Protein 2ZFN (pdb70)

Nearest PDB structures (foldseek):
  2rim-assembly1_A  TM=9.970E-01  e=1.863E-75  Saccharomyces cerevisiae
  3cz7-assembly1_A  TM=9.671E-01  e=3.094E-73  Saccharomyces cerevisiae
  3q33-assembly1_A  TM=9.597E-01  e=4.937E-69  Saccharomyces cerevisiae
  3qm0-assembly1_A  TM=9.583E-01  e=8.896E-65  Saccharomyces cerevisiae
  6o22-assembly1_C  TM=9.321E-01  e=6.434E-61  Saccharomyces cerevisiae S288C

Radius of gyration: 21.71 Å; Cα contacts (8 Å, |Δi|>4): 739; chains: 1; bounding box: 66×51×67 Å

Organism: Saccharomyces cerevisiae (strain ATCC 204508 / S288c) (NCBI:txid559292)

InterPro domains:
  IPR013178 Histone acetyltransferase Rtt109/CBP [PF08214] (3-411)
  IPR013178 Histone acetyltransferase Rtt109/CBP [SM01250] (3-343)
  IPR016849 Histone acetyltransferase Rtt109 [PIRSF027124] (1-430)
  IPR016849 Histone acetyltransferase Rtt109 [PS51728] (2-404)
  IPR051236 Histone acetyltransferase RTT109-like [PTHR31571] (2-430)

B-factor: mean 31.36, std 10.66, range [8.78, 83.48]

Secondary structure (DSSP, 8-state):
----HHHHHHHHSBTT-EEEEEEEEPPPEEE--SBPPPTT-S---SEEEEEEEEEEEEETTEEEEEEEEEEEEEESSSS-EEEEEEEEEEEE-S---S---HHHHHHHHHHHHHTB-THHHHSSBB-SS----PPPGGG--TT---B-----SS-EEEEEE-B---S-SSSTTGGGSTT-----TTT--HHHHHHHHHHHHHB-TT-EEEE--TTS-HHHHHHHHT---TTEEES-SS-S-S-SBGGGT-B--TT---HHHHHHHHTT-TTT-BHHHHHHHIIIIIGGGG-S--B--EEE-BSS---B---TTT-B--SSHHHHHHHHHHHHTS--SSHHHHHHHHHHHHHHHHH---PPEEEE--B--

Structure (mmCIF, N/CA/C/O backbone):
data_2ZFN
#
_entry.id   2ZFN
#
_cell.length_a   146.589
_cell.length_b   68.612
_cell.length_c   55.472
_cell.angle_alpha   90.00
_cell.angle_beta   95.02
_cell.angle_gamma   90.00
#
_symmetry.space_group_name_H-M   'C 1 2 1'
#
loop_
_entity.id
_entity.type
_entity.pdbx_description
1 polymer 'Regulator of Ty1 transposition protein 109'
2 non-polymer 'ACETYL COENZYME *A'
3 non-polymer GLYCEROL
4 water water
#
loop_
_atom_site.group_PDB
_atom_site.id
_atom_site.type_symbol
_atom_site.label_atom_id
_atom_site.label_alt_id
_atom_site.label_comp_id
_atom_site.label_asym_id
_atom_site.label_entity_id
_atom_site.label_seq_id
_atom_site.pdbx_PDB_ins_code
_atom_site.Cartn_x
_atom_site.Cartn_y
_atom_site.Cartn_z
_atom_site.occupancy
_atom_site.B_iso_or_equiv
_atom_site.auth_seq_id
_atom_site.auth_comp_id
_atom_site.auth_asym_id
_atom_site.auth_atom_id
_atom_site.pdbx_PDB_model_num
ATOM 1 N N . MET A 1 21 D 42.633 43.714 7.947 1.00 58.69 1 MET A N 1
ATOM 2 C CA . MET A 1 21 D 42.727 42.790 6.782 1.00 58.21 1 MET A CA 1
ATOM 3 C C . MET A 1 21 D 44.037 43.034 5.998 1.00 58.41 1 MET A C 1
ATOM 4 O O . MET A 1 21 D 44.009 43.479 4.842 1.00 58.90 1 MET A O 1
ATOM 6 N N . ALA A 1 22 C 45.186 42.750 6.632 1.00 57.89 1 ALA A N 1
ATOM 7 C CA . ALA A 1 22 C 46.502 43.116 6.063 1.00 57.48 1 ALA A CA 1
ATOM 8 C C . ALA A 1 22 C 47.324 41.941 5.531 1.00 56.54 1 ALA A C 1
ATOM 9 O O . ALA A 1 22 C 47.819 41.996 4.391 1.00 56.91 1 ALA A O 1
ATOM 11 N N . ALA A 1 23 B 47.515 40.916 6.363 1.00 54.60 1 ALA A N 1
ATOM 12 C CA . ALA A 1 23 B 48.168 39.696 5.907 1.00 52.36 1 ALA A CA 1
ATOM 13 C C . ALA A 1 23 B 47.067 38.784 5.380 1.00 50.63 1 ALA A C 1
ATOM 14 O O . ALA A 1 23 B 47.097 38.365 4.221 1.00 49.91 1 ALA A O 1
ATOM 32 N N . SER A 1 26 ? 41.265 36.703 2.824 1.00 31.31 2 SER A N 1
ATOM 33 C CA . SER A 1 26 ? 40.246 35.771 2.419 1.00 27.22 2 SER A CA 1
ATOM 34 C C . SER A 1 26 ? 40.032 34.668 3.457 1.00 26.06 2 SER A C 1
ATOM 35 O O . SER A 1 26 ? 40.957 34.312 4.188 1.00 26.00 2 SER A O 1
ATOM 38 N N . LEU A 1 27 ? 38.831 34.102 3.461 1.00 23.52 3 LEU A N 1
ATOM 39 C CA . LEU A 1 27 ? 38.609 32.821 4.117 1.00 23.41 3 LEU A CA 1
ATOM 40 C C . LEU A 1 27 ? 39.616 31.777 3.700 1.00 22.93 3 LEU A C 1
ATOM 41 O O . LEU A 1 27 ? 40.072 31.046 4.539 1.00 22.74 3 LEU A O 1
ATOM 46 N N . ASN A 1 28 ? 40.021 31.740 2.422 1.00 23.13 4 ASN A N 1
ATOM 47 C CA . ASN A 1 28 ? 41.181 30.928 2.014 1.00 22.81 4 ASN A CA 1
ATOM 48 C C . ASN A 1 28 ? 42.471 31.221 2.816 1.00 23.80 4 ASN A C 1
ATOM 49 O O . ASN A 1 28 ? 43.161 30.292 3.305 1.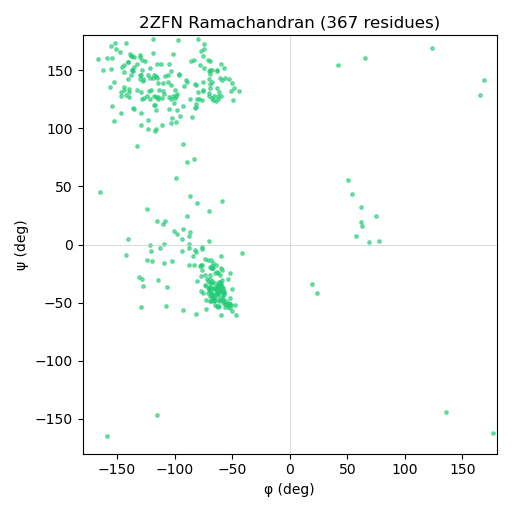00 23.38 4 ASN A O 1
ATOM 54 N N . ASP A 1 29 ? 42.857 32.500 2.893 1.00 23.25 5 ASP A N 1
ATOM 55 C CA . ASP A 1 29 ? 43.988 32.927 3.715 1.00 22.09 5 ASP A CA 1
ATOM 56 C C . ASP A 1 29 ? 43.891 32.413 5.155 1.00 21.31 5 ASP A C 1
ATOM 57 O O . ASP A 1 29 ? 44.842 31.835 5.661 1.00 23.19 5 ASP A O 1
ATOM 62 N N . PHE A 1 30 ? 42.762 32.646 5.799 1.00 21.22 6 PHE A N 1
ATOM 63 C CA . PHE A 1 30 ? 42.531 32.233 7.187 1.00 20.54 6 PHE A CA 1
ATOM 64 C C . PHE A 1 30 ? 42.645 30.702 7.365 1.00 20.64 6 PHE A C 1
ATOM 65 O O . PHE A 1 30 ? 43.459 30.270 8.163 1.00 22.12 6 PHE A O 1
ATOM 73 N N . LEU A 1 31 ? 41.804 29.896 6.672 1.00 21.23 7 LEU A N 1
ATOM 74 C CA . LEU A 1 31 ? 41.907 28.407 6.752 1.00 18.10 7 LEU A CA 1
ATOM 75 C C . LEU A 1 31 ? 43.345 27.950 6.463 1.00 17.45 7 LEU A C 1
ATOM 76 O O . LEU A 1 31 ? 43.872 27.081 7.134 1.00 17.30 7 LEU A O 1
ATOM 81 N N . SER A 1 32 ? 43.887 28.409 5.375 1.00 16.80 8 SER A N 1
ATOM 82 C CA . SER A 1 32 ? 45.246 27.909 4.999 1.00 17.32 8 SER A CA 1
ATOM 83 C C . SER A 1 32 ? 46.274 28.064 6.101 1.00 18.11 8 SER A C 1
ATOM 84 O O . SER A 1 32 ? 47.381 27.365 6.108 1.00 19.70 8 SER A O 1
ATOM 87 N N . SER A 1 33 ? 46.085 29.089 6.939 1.00 18.95 9 SER A N 1
ATOM 88 C CA . SER A 1 33 ? 47.205 29.454 7.894 1.00 18.67 9 SER A CA 1
ATOM 89 C C . SER A 1 33 ? 47.253 28.454 9.041 1.00 18.92 9 SER A C 1
ATOM 90 O O . SER A 1 33 ? 48.229 28.369 9.759 1.00 19.49 9 SER A O 1
ATOM 93 N N . VAL A 1 34 ? 46.177 27.709 9.238 1.00 18.77 10 VAL A N 1
ATOM 94 C CA . VAL A 1 34 ? 46.119 26.775 10.340 1.00 18.76 10 VAL A CA 1
ATOM 95 C C . VAL A 1 34 ? 46.093 25.308 9.864 1.00 19.62 10 VAL A C 1
ATOM 96 O O . VAL A 1 34 ? 46.064 24.377 10.712 1.00 21.87 10 VAL A O 1
ATOM 100 N N . LEU A 1 35 ? 46.063 25.085 8.543 1.00 18.77 11 LEU A N 1
ATOM 101 C CA . LEU A 1 35 ? 45.892 23.728 8.001 1.00 18.66 11 LEU A CA 1
ATOM 102 C C . LEU A 1 35 ? 47.305 23.247 7.705 1.00 19.88 11 LEU A C 1
ATOM 103 O O . LEU A 1 35 ? 48.175 24.072 7.489 1.00 20.40 11 LEU A O 1
ATOM 108 N N . PRO A 1 36 ? 47.572 21.928 7.851 1.00 20.94 12 PRO A N 1
ATOM 109 C CA . PRO A 1 36 ? 48.935 21.434 7.807 1.00 21.52 12 PRO A CA 1
ATOM 110 C C . PRO A 1 36 ? 49.639 21.728 6.474 1.00 23.65 12 PRO A C 1
ATOM 111 O O . PRO A 1 36 ? 48.989 21.646 5.447 1.00 24.46 12 PRO A O 1
ATOM 115 N N . VAL A 1 37 ? 50.943 22.029 6.516 1.00 24.08 13 VAL A N 1
ATOM 116 C CA . VAL A 1 37 ? 51.792 22.389 5.347 1.00 25.81 13 VAL A CA 1
ATOM 117 C C . VAL A 1 37 ? 51.639 21.414 4.174 1.00 25.59 13 VAL A C 1
ATOM 118 O O . VAL A 1 37 ? 51.699 20.185 4.377 1.00 24.81 13 VAL A O 1
ATOM 122 N N . SER A 1 38 ? 51.510 21.969 2.963 1.00 24.75 14 SER A N 1
ATOM 123 C CA . SER A 1 38 ? 51.375 21.200 1.715 1.00 25.39 14 SER A CA 1
ATOM 124 C C . SER A 1 38 ? 50.210 20.211 1.599 1.00 25.73 14 SER A C 1
ATOM 125 O O . SER A 1 38 ? 50.188 19.414 0.654 1.00 28.00 14 SER A O 1
ATOM 128 N N . GLU A 1 39 ? 49.288 20.193 2.551 1.00 24.16 15 GLU A N 1
ATOM 129 C CA . GLU A 1 39 ? 48.165 19.281 2.446 1.00 24.49 15 GLU A CA 1
ATOM 130 C C . GLU A 1 39 ? 46.989 20.021 1.843 1.00 24.12 15 GLU A C 1
ATOM 131 O O . GLU A 1 39 ? 46.835 21.211 2.076 1.00 24.60 15 GLU A O 1
ATOM 137 N N . GLN A 1 40 ? 46.183 19.306 1.054 1.00 23.08 16 GLN A N 1
ATOM 138 C CA . GLN A 1 40 ? 45.129 19.904 0.274 1.00 23.64 16 GLN A CA 1
ATOM 139 C C . GLN A 1 40 ? 43.770 19.661 0.944 1.00 22.29 16 GLN A C 1
ATOM 140 O O . GLN A 1 40 ? 43.508 18.555 1.452 1.00 21.67 16 GLN A O 1
ATOM 146 N N . PHE A 1 41 ? 42.939 20.697 0.963 1.00 21.53 17 PHE A N 1
ATOM 147 C CA . PHE A 1 41 ? 41.595 20.644 1.529 1.00 21.06 17 PHE A CA 1
ATOM 148 C C . PHE A 1 41 ? 40.637 21.392 0.635 1.00 21.75 17 PHE A C 1
ATOM 149 O O . PHE A 1 41 ? 41.044 22.166 -0.237 1.00 21.59 17 PHE A O 1
ATOM 157 N N . GLU A 1 42 ? 39.350 21.163 0.829 1.00 21.82 18 GLU A N 1
ATOM 158 C CA . GLU A 1 42 ? 38.367 22.001 0.155 1.00 22.88 18 GLU A CA 1
ATOM 159 C C . GLU A 1 42 ? 37.403 22.499 1.206 1.00 23.58 18 GLU A C 1
ATOM 160 O O . GLU A 1 42 ? 37.284 21.876 2.263 1.00 24.25 18 GLU A O 1
ATOM 166 N N . TYR A 1 43 ? 36.702 23.598 0.926 1.00 23.31 19 TYR A N 1
ATOM 167 C CA . TYR A 1 43 ? 35.652 24.069 1.852 1.00 23.65 19 TYR A CA 1
ATOM 168 C C . TYR A 1 43 ? 34.357 24.523 1.205 1.00 22.78 19 TYR A C 1
ATOM 169 O O . TYR A 1 43 ? 34.344 25.026 0.064 1.00 23.15 19 TYR A O 1
ATOM 178 N N . LEU A 1 44 ? 33.267 24.350 1.936 1.00 23.72 20 LEU A N 1
ATOM 179 C CA . LEU A 1 44 ? 32.018 24.983 1.629 1.00 24.34 20 LEU A CA 1
ATOM 180 C C . LEU A 1 44 ? 31.815 26.133 2.646 1.00 24.25 20 LEU A C 1
ATOM 181 O O . LEU A 1 44 ? 31.921 25.930 3.856 1.00 23.24 20 LEU A O 1
ATOM 186 N N . SER A 1 45 ? 31.560 27.339 2.131 1.00 23.94 21 SER A N 1
ATOM 187 C CA . SER A 1 45 ? 31.156 28.471 2.964 1.00 23.27 21 SER A CA 1
ATOM 188 C C . SER A 1 45 ? 29.846 28.944 2.404 1.00 22.82 21 SER A C 1
ATOM 189 O O . SER A 1 45 ? 29.777 29.590 1.357 1.00 23.59 21 SER A O 1
ATOM 192 N N . LEU A 1 46 ? 28.790 28.661 3.143 1.00 22.54 22 LEU A N 1
ATOM 193 C CA . LEU A 1 46 ? 27.448 28.887 2.668 1.00 23.05 22 LEU A CA 1
ATOM 194 C C . LEU A 1 46 ? 26.762 29.948 3.553 1.00 23.18 22 LEU A C 1
ATOM 195 O O . LEU A 1 46 ? 27.059 30.041 4.759 1.00 25.25 22 LEU A O 1
ATOM 200 N N . GLN A 1 47 ? 25.910 30.776 2.950 1.00 22.82 23 GLN A N 1
ATOM 201 C CA . GLN A 1 47 ? 25.343 31.906 3.687 1.00 23.94 23 GLN A CA 1
ATOM 202 C C . GLN A 1 47 ? 23.898 32.158 3.266 1.00 24.51 23 GLN A C 1
ATOM 203 O O . GLN A 1 47 ? 23.567 32.137 2.083 1.00 24.68 23 GLN A O 1
ATOM 209 N N . SER A 1 48 ? 23.038 32.382 4.239 1.00 24.83 24 SER A N 1
ATOM 210 C CA . SER A 1 48 ? 21.689 32.765 3.930 1.00 25.69 24 SER A CA 1
ATOM 211 C C . SER A 1 48 ? 21.645 34.251 3.522 1.00 26.26 24 SER A C 1
ATOM 212 O O . SER A 1 48 ? 22.618 35.042 3.711 1.00 24.71 24 SER A O 1
ATOM 215 N N . ILE A 1 49 ? 20.503 34.626 2.946 1.00 26.52 25 ILE A N 1
ATOM 216 C CA . ILE A 1 49 ? 20.252 36.015 2.621 1.00 25.91 25 ILE A CA 1
ATOM 217 C C . ILE A 1 49 ? 19.807 36.655 3.930 1.00 24.93 25 ILE A C 1
ATOM 218 O O . ILE A 1 49 ? 18.900 36.125 4.584 1.00 25.19 25 ILE A O 1
ATOM 223 N N . PRO A 1 50 ? 20.480 37.745 4.357 1.00 25.34 26 PRO A N 1
ATOM 224 C CA . PRO A 1 50 ? 20.136 38.441 5.605 1.00 24.69 26 PRO A CA 1
ATOM 225 C C . PRO A 1 50 ? 18.636 38.755 5.686 1.00 25.15 26 PRO A C 1
ATOM 226 O O . PRO A 1 50 ? 18.041 39.173 4.685 1.00 24.92 26 PRO A O 1
ATOM 230 N N . LEU A 1 51 ? 18.033 38.584 6.847 1.00 25.70 27 LEU A N 1
ATOM 231 C CA . LEU A 1 51 ? 16.618 38.922 6.955 1.00 27.90 27 LEU A CA 1
ATOM 232 C C . LEU A 1 51 ? 16.345 39.581 8.267 1.00 27.75 27 LEU A C 1
ATOM 233 O O . LEU A 1 51 ? 17.098 39.391 9.239 1.00 28.00 27 LEU A O 1
ATOM 238 N N . GLU A 1 52 ? 15.258 40.329 8.291 1.00 27.56 28 GLU A N 1
ATOM 239 C CA . GLU A 1 52 ? 14.785 40.977 9.497 1.00 27.78 28 GLU A CA 1
ATOM 240 C C . GLU A 1 52 ? 14.142 39.930 10.384 1.00 27.91 28 GLU A C 1
ATOM 241 O O . GLU A 1 52 ? 13.462 39.025 9.890 1.00 26.08 28 GLU A O 1
ATOM 247 N N . THR A 1 53 ? 14.393 40.050 11.690 1.00 27.79 29 THR A N 1
ATOM 248 C CA . THR A 1 53 ? 14.031 39.033 12.671 1.00 27.57 29 THR A CA 1
ATOM 249 C C . THR A 1 53 ? 13.571 39.717 13.955 1.00 27.05 29 THR A C 1
ATOM 250 O O . THR A 1 53 ? 13.617 40.947 14.054 1.00 27.06 29 THR A O 1
ATOM 254 N N . HIS A 1 54 ? 13.079 38.935 14.920 1.00 27.92 30 HIS A N 1
ATOM 255 C CA . HIS A 1 54 ? 12.614 39.496 16.199 1.00 26.39 30 HIS A CA 1
ATOM 256 C C . HIS A 1 54 ? 13.865 39.995 16.920 1.00 26.81 30 HIS A C 1
ATOM 257 O O . HIS A 1 54 ? 14.958 39.551 16.606 1.00 24.58 30 HIS A O 1
ATOM 264 N N . ALA A 1 55 ? 13.738 40.924 17.856 1.00 25.54 31 ALA A N 1
ATOM 265 C CA . ALA A 1 55 ? 14.922 41.338 18.613 1.00 24.78 31 ALA A CA 1
ATOM 266 C C . ALA A 1 55 ? 15.602 40.114 19.304 1.00 24.57 31 ALA A C 1
ATOM 267 O O . ALA A 1 55 ? 14.904 39.200 19.733 1.00 24.49 31 ALA A O 1
ATOM 269 N N . VAL A 1 56 ? 16.949 40.075 19.378 1.00 23.37 32 VAL A N 1
ATOM 270 C CA . VAL A 1 56 ? 17.650 39.009 20.105 1.00 24.97 32 VAL A CA 1
ATOM 271 C C . VAL A 1 56 ? 17.146 38.818 21.548 1.00 26.09 32 VAL A C 1
ATOM 272 O O . VAL A 1 56 ? 16.858 37.690 21.981 1.00 27.11 32 VAL A O 1
ATOM 276 N N . VAL A 1 57 ? 16.988 39.927 22.267 1.00 25.67 33 VAL A N 1
ATOM 277 C CA . VAL A 1 57 ? 16.482 39.895 23.626 1.00 25.60 33 VAL A CA 1
ATOM 278 C C . VAL A 1 57 ? 15.082 40.503 23.581 1.00 26.77 33 VAL A C 1
ATOM 279 O O . VAL A 1 57 ? 14.858 41.549 22.968 1.00 26.78 33 VAL A O 1
ATOM 283 N N . THR A 1 58 ? 14.132 39.837 24.197 1.00 28.33 34 THR A N 1
ATOM 284 C CA . THR A 1 58 ? 12.787 40.417 24.299 1.00 30.17 34 THR A CA 1
ATOM 285 C C . THR A 1 58 ? 12.801 41.870 24.813 1.00 32.15 34 THR A C 1
ATOM 286 O O . THR A 1 58 ? 13.341 42.146 25.887 1.00 31.52 34 THR A O 1
ATOM 290 N N . PRO A 1 59 ? 12.206 42.816 24.049 1.00 34.95 35 PRO A N 1
ATOM 291 C CA . PRO A 1 59 ? 12.051 44.170 24.588 1.00 36.98 35 PRO A CA 1
ATOM 292 C C . PRO A 1 59 ? 11.038 44.295 25.726 1.00 39.69 35 PRO A C 1
ATOM 293 O O . PRO A 1 59 ? 9.990 43.649 25.705 1.00 39.87 35 PRO A O 1
ATOM 297 N N . ASN A 1 60 ? 11.366 45.137 26.699 1.00 43.26 36 ASN A N 1
ATOM 298 C CA . ASN A 1 60 ? 10.426 45.571 27.736 1.00 47.24 36 ASN A CA 1
ATOM 299 C C . ASN A 1 60 ? 9.709 46.826 27.284 1.00 49.38 36 ASN A C 1
ATOM 300 O O . ASN A 1 60 ? 10.322 47.706 26.657 1.00 49.45 36 ASN A O 1
ATOM 305 N N . LYS A 1 61 ? 8.418 46.897 27.611 1.00 52.27 37 LYS A N 1
ATOM 306 C CA . LYS A 1 61 ? 7.585 48.072 27.339 1.00 55.18 37 LYS A CA 1
ATOM 307 C C . LYS A 1 61 ? 8.156 49.342 27.987 1.00 56.66 37 LYS A C 1
ATOM 308 O O . LYS A 1 61 ? 8.153 50.413 27.377 1.00 56.92 37 LYS A O 1
ATOM 314 N N . ASP A 1 62 ? 8.649 49.210 29.220 1.00 58.76 38 ASP A N 1
ATOM 315 C CA . ASP A 1 62 ? 9.165 50.344 30.000 1.00 60.56 38 ASP A CA 1
ATOM 316 C C . ASP A 1 62 ? 10.648 50.636 29.718 1.00 61.61 38 ASP A C 1
ATOM 317 O O . ASP A 1 62 ? 11.430 50.909 30.634 1.00 62.06 38 ASP A O 1
ATOM 322 N N . ASP A 1 63 ? 11.023 50.573 28.444 1.00 62.71 39 ASP A N 1
ATOM 323 C CA . ASP A 1 63 ? 12.394 50.840 28.025 1.00 63.85 39 ASP A CA 1
ATOM 324 C C . ASP A 1 63 ? 12.393 51.958 26.989 1.00 63.99 39 ASP A C 1
ATOM 325 O O . ASP A 1 63 ? 11.467 52.064 26.176 1.00 64.26 39 ASP A O 1
ATOM 330 N N . LYS A 1 64 ? 13.437 52.781 27.018 1.00 63.95 40 LYS A N 1
ATOM 331 C CA . LYS A 1 64 ? 13.462 54.008 26.224 1.00 63.89 40 LYS A CA 1
ATOM 332 C C . LYS A 1 64 ? 14.006 53.802 24.801 1.00 63.03 40 LYS A C 1
ATOM 333 O O . LYS A 1 64 ? 13.783 54.641 23.915 1.00 63.27 40 LYS A O 1
ATOM 339 N N . ARG A 1 65 ? 14.707 52.690 24.585 1.00 61.66 41 ARG A N 1
ATOM 340 C CA . ARG A 1 65 ? 15.164 52.328 23.241 1.00 60.23 41 ARG A CA 1
ATOM 341 C C . ARG A 1 65 ? 14.941 50.849 22.915 1.00 58.12 41 ARG A C 1
ATOM 342 O O . ARG A 1 65 ? 15.483 49.964 23.573 1.00 58.17 41 ARG A O 1
ATOM 350 N N . VAL A 1 66 ? 14.093 50.624 21.910 1.00 55.48 42 VAL A N 1
ATOM 351 C CA . VAL A 1 66 ? 13.832 49.325 21.295 1.00 52.19 42 VAL A CA 1
ATOM 352 C C . VAL A 1 66 ? 14.541 49.348 19.923 1.00 49.58 42 VAL A C 1
ATOM 353 O O . VAL A 1 66 ? 14.620 50.417 19.294 1.00 48.71 42 VAL A O 1
ATOM 357 N N . PRO A 1 67 ? 15.070 48.183 19.455 1.00 46.92 43 PRO A N 1
ATOM 358 C CA . PRO A 1 67 ? 15.790 48.172 18.174 1.00 44.45 43 PRO A CA 1
ATOM 359 C C . PRO A 1 67 ? 14.932 48.640 17.014 1.00 42.52 43 PRO A C 1
ATOM 360 O O . PRO A 1 67 ? 13.737 48.332 16.943 1.00 41.87 43 PRO A O 1
ATOM 364 N N . LYS A 1 68 ? 15.550 49.391 16.117 1.00 39.75 44 LYS A N 1
ATOM 365 C CA . LYS A 1 68 ? 14.922 49.774 14.881 1.00 37.43 44 LYS A CA 1
ATOM 366 C C . LYS A 1 68 ? 14.705 48.512 14.049 1.00 35.88 44 LYS A C 1
ATOM 367 O O . LYS A 1 68 ? 13.637 48.310 13.452 1.00 35.37 44 LYS A O 1
ATOM 373 N N . SER A 1 69 ? 15.731 47.667 14.019 1.00 33.34 45 SER A N 1
ATOM 374 C CA . SER A 1 69 ? 15.721 46.455 13.230 1.00 31.18 45 SER A CA 1
ATOM 375 C C . SER A 1 69 ? 16.801 45.509 13.734 1.00 29.23 45 SER A C 1
ATOM 376 O O . SER A 1 69 ? 17.868 45.941 14.225 1.00 27.66 45 SER A O 1
ATOM 379 N N . THR A 1 70 ? 16.521 44.213 13.575 1.00 26.69 46 THR A N 1
ATOM 380 C CA . THR A 1 70 ? 17.506 43.181 13.831 1.00 25.68 46 THR A CA 1
ATOM 381 C C . THR A 1 70 ? 17.651 42.335 12.579 1.00 24.60 46 THR A C 1
ATOM 382 O O . THR A 1 70 ? 16.666 41.845 12.068 1.00 24.36 46 THR A O 1
ATOM 386 N N . ILE A 1 71 ? 18.889 42.162 12.110 1.00 23.52 47 ILE A N 1
ATOM 387 C CA . ILE A 1 71 ? 19.166 41.491 10.870 1.00 24.10 47 ILE A CA 1
ATOM 388 C C . ILE A 1 71 ? 19.926 40.212 11.199 1.00 24.25 47 ILE A C 1
ATOM 389 O O . ILE A 1 71 ? 20.926 40.277 11.872 1.00 24.90 47 ILE A O 1
ATOM 394 N N . LYS A 1 72 ? 19.441 39.059 10.740 1.00 23.86 48 LYS A N 1
ATOM 395 C CA . LYS A 1 72 ? 20.040 37.754 11.100 1.00 24.53 48 LYS A CA 1
ATOM 396 C C . LYS A 1 72 ? 20.491 37.059 9.841 1.00 25.07 48 LYS A C 1
ATOM 397 O O . LYS A 1 72 ? 19.749 37.046 8.865 1.00 24.39 48 LYS A O 1
ATOM 403 N N . THR A 1 73 ? 21.717 36.542 9.870 1.00 24.43 49 THR A N 1
ATOM 404 C CA . THR A 1 73 ? 22.368 35.843 8.764 1.00 25.13 49 THR A CA 1
ATOM 405 C C . THR A 1 73 ? 22.997 34.539 9.288 1.00 25.54 49 THR A C 1
ATOM 406 O O . THR A 1 73 ? 23.665 34.532 10.342 1.00 25.04 49 THR A O 1
ATOM 410 N N . GLN A 1 74 ? 22.770 33.445 8.572 1.00 24.83 50 GLN A N 1
ATOM 411 C CA . GLN A 1 74 ? 23.446 32.181 8.921 1.00 25.02 50 GLN A CA 1
ATOM 412 C C . GLN A 1 74 ? 24.672 31.941 8.029 1.00 24.67 50 GLN A C 1
ATOM 413 O O . GLN A 1 74 ? 24.571 32.090 6.808 1.00 25.32 50 GLN A O 1
ATOM 419 N N . HIS A 1 75 ? 25.843 31.678 8.614 1.00 23.53 51 HIS A N 1
ATOM 420 C CA . HIS A 1 75 ? 26.990 31.157 7.917 1.00 21.87 51 HIS A CA 1
ATOM 421 C C . HIS A 1 75 ? 27.101 29.662 8.262 1.00 21.73 51 HIS A C 1
ATOM 422 O O . HIS A 1 75 ? 27.145 29.302 9.430 1.00 23.63 51 HIS A O 1
ATOM 429 N N . PHE A 1 76 ? 27.146 28.803 7.257 1.00 21.87 52 PHE A N 1
ATOM 430 C CA . PHE A 1 76 ? 27.321 27.370 7.479 1.00 22.98 52 PHE A CA 1
ATOM 431 C C . PHE A 1 76 ? 28.570 26.972 6.725 1.00 23.19 52 PHE A C 1
ATOM 432 O O . PHE A 1 76 ? 28.650 27.171 5.532 1.00 24.39 52 PHE A O 1
ATOM 440 N N . PHE A 1 77 ? 29.520 26.352 7.426 1.00 23.31 53 PHE A N 1
ATOM 441 C CA . PHE A 1 77 ? 30.808 25.955 6.854 1.00 22.41 53 PHE A CA 1
ATOM 442 C C . PHE A 1 77 ? 30.993 24.456 6.905 1.00 23.74 53 PHE A C 1
ATOM 443 O O . PHE A 1 77 ? 30.543 23.810 7.883 1.00 20.93 53 PHE A O 1
ATOM 451 N N . SER A 1 78 ? 31.668 23.881 5.883 1.00 22.11 54 SER A N 1
ATOM 452 C CA . SER A 1 78 ? 31.969 22.431 5.898 1.00 20.97 54 SER A CA 1
ATOM 453 C C . SER A 1 78 ? 33.392 22.294 5.367 1.00 21.08 54 SER A C 1
ATOM 454 O O . SER A 1 78 ? 33.718 22.947 4.395 1.00 22.23 54 SER A O 1
ATOM 457 N N . LEU A 1 79 ? 34.242 21.512 6.010 1.00 22.03 55 LEU A N 1
ATOM 458 C CA . LEU A 1 79 ? 35.605 21.281 5.466 1.00 22.38 55 LEU A CA 1
ATOM 459 C C . LEU A 1 79 ? 35.707 19.846 4.938 1.00 22.81 55 LEU A C 1
ATOM 460 O O . LEU A 1 79 ? 35.159 18.933 5.550 1.00 21.65 55 LEU A O 1
ATOM 465 N N . PHE A 1 80 ? 36.467 19.667 3.857 1.00 22.19 56 PHE A N 1
ATOM 466 C CA . PHE A 1 80 ? 36.597 18.386 3.172 1.00 21.17 56 PHE A CA 1
ATOM 467 C C . PHE A 1 80 ? 38.088 18.066 3.025 1.00 21.57 56 PHE A C 1
ATOM 468 O O . PHE A 1 80 ? 38.887 18.962 2.847 1.00 20.72 56 PHE A O 1
ATOM 476 N N . HIS A 1 81 ? 38.436 16.782 3.011 1.00 20.05 57 HIS A N 1
ATOM 477 C CA . HIS A 1 81 ? 39.788 16.332 2.718 1.00 20.08 57 HIS A CA 1
ATOM 478 C C . HIS A 1 81 ? 39.628 14.998 1.981 1.00 19.86 57 HIS A C 1
ATOM 479 O O . HIS A 1 81 ? 38.894 14.117 2.439 1.00 20.71 57 HIS A O 1
ATOM 486 N N . GLN A 1 82 ? 40.314 14.858 0.856 1.00 19.36 58 GLN A N 1
ATOM 487 C CA . GLN A 1 82 ? 40.309 13.629 0.074 1.00 18.94 58 GLN A CA 1
ATOM 488 C C . GLN A 1 82 ? 38.874 13.203 -0.277 1.00 19.53 58 GLN A C 1
ATOM 489 O O . GLN A 1 82 ? 38.520 12.050 -0.158 1.00 20.17 58 GLN A O 1
ATOM 495 N N . GLY A 1 83 ? 38.050 14.153 -0.678 1.00 19.12 59 GLY A N 1
ATOM 496 C CA . GLY A 1 83 ? 36.734 13.803 -1.208 1.00 20.53 59 GLY A CA 1
ATOM 497 C C . GLY A 1 83 ? 35.718 13.372 -0.179 1.00 20.24 59 GLY A C 1
ATOM 498 O O . GLY A 1 83 ? 34.752 12.677 -0.534 1.00 20.62 59 GLY A O 1
ATOM 499 N N . LYS A 1 84 ? 35.908 13.825 1.067 1.00 20.26 60 LYS A N 1
ATOM 500 C CA . LYS A 1 84 ? 35.070 13.489 2.220 1.00 20.89 60 LYS A CA 1
ATOM 501 C C . LYS A 1 84 ? 34.898 14.688 3.121 1.00 21.02 60 LYS A C 1
ATOM 502 O O . LYS A 1 84 ? 35.870 15.296 3.561 1.00 19.87 60 LYS A O 1
ATOM 508 N N . VAL A 1 85 ? 33.653 14.999 3.455 1.00 19.60 61 VAL A N 1
ATOM 509 C CA . VAL A 1 85 ? 33.448 15.989 4.499 1.00 21.07 61 VAL A CA 1
ATOM 510 C C . VAL A 1 85 ? 33.883 15.433 5.846 1.00 21.19 61 VAL A C 1
ATOM 511 O O . VAL A 1 85 ? 33.740 14.244 6.092 1.00 22.19 61 VAL A O 1
ATOM 515 N N . PHE A 1 86 ? 34.411 16.285 6.739 1.00 21.88 62 PHE A N 1
ATOM 516 C CA . PHE A 1 86 ? 34.825 15.810 8.064 1.00 21.63 62 PHE A CA 1
ATOM 517 C C . PHE A 1 86 ? 34.538 16.781 9.208 1.00 21.91 62 PHE A C 1
ATOM 518 O O . PHE A 1 86 ? 34.731 16.443 10.356 1.00 22.33 62 PHE A O 1
ATOM 526 N N . PHE A 1 87 ? 34.131 18.004 8.881 1.00 22.52 63 PHE A N 1
ATOM 527 C CA . PHE A 1 87 ? 33.926 19.050 9.873 1.00 23.14 63 PHE A CA 1
ATOM 528 C C . PHE A 1 87 ? 32.866 19.996 9.322 1.00 23.75 63 PHE A C 1
ATOM 529 O O . PHE A 1 87 ? 32.815 20.274 8.104 1.00 23.60 63 PHE A O 1
ATOM 537 N N . SER A 1 88 ? 31.980 20.448 10.202 1.00 22.47 64 SER A N 1
ATOM 538 C CA . SER A 1 88 ? 31.049 21.509 9.872 1.00 22.71 64 SER A CA 1
ATOM 539 C C . SER A 1 88 ? 30.796 22.438 11.065 1.00 22.33 64 SER A C 1
ATOM 540 O O . SER A 1 88 ? 30.918 22.007 12.210 1.00 20.83 64 SER A O 1
ATOM 543 N N . LEU A 1 89 ? 30.416 23.693 10.787 1.00 23.41 65 LEU A N 1
ATOM 544 C CA . LEU A 1 89 ? 30.293 24.752 11.806 1.00 23.41 65 LEU A CA 1
ATOM 545 C C . LEU A 1 89 ? 29.147 25.663 11.384 1.00 24.82 65 LEU A C 1
ATOM 546 O O . LEU A 1 89 ? 29.080 26.136 10.232 1.00 25.86 65 LEU A O 1
ATOM 551 N N . GLU A 1 90 ? 28.216 25.879 12.310 1.00 23.35 66 GLU A N 1
ATOM 552 C CA . GLU A 1 90 ? 27.047 26.692 12.039 1.00 21.87 66 GLU A CA 1
ATOM 553 C C . GLU A 1 90 ? 27.048 27.910 12.945 1.00 22.17 66 GLU A C 1
ATOM 554 O O . GLU A 1 90 ? 27.013 27.783 14.186 1.00 23.78 66 GLU A O 1
ATOM 560 N N . VAL A 1 91 ? 27.072 29.076 12.336 1.00 21.51 67 VAL A N 1
ATOM 561 C CA . VAL A 1 91 ? 27.152 30.356 13.056 1.00 22.85 67 VAL A CA 1
ATOM 562 C C . VAL A 1 91 ? 26.061 31.320 12.570 1.00 24.82 67 VAL A C 1
ATOM 563 O O . VAL A 1 91 ? 25.688 31.292 11.372 1.00 24.87 67 VAL A O 1
ATOM 567 N N . TYR A 1 92 ? 25.529 32.157 13.478 1.00 24.95 68 TYR A N 1
ATOM 568 C CA . TYR A 1 92 ? 24.536 33.159 13.145 1.00 25.19 68 TYR A CA 1
ATOM 569 C C . TYR A 1 92 ? 25.108 34.508 13.557 1.00 25.47 68 TYR A C 1
ATOM 570 O O . TYR A 1 92 ? 25.704 34.620 14.628 1.00 25.53 68 TYR A O 1
ATOM 579 N N . VAL A 1 93 ? 25.023 35.496 12.657 1.00 25.09 69 VAL A N 1
ATOM 580 C CA . VAL A 1 93 ? 25.459 36.889 12.924 1.00 23.08 69 VAL A CA 1
ATOM 581 C C . VAL A 1 93 ? 24.203 37.738 12.972 1.00 23.91 69 VAL A C 1
ATOM 582 O O . VAL A 1 93 ? 23.406 37.726 12.004 1.00 23.16 69 VAL A O 1
ATOM 586 N N . TYR A 1 94 ? 24.038 38.476 14.064 1.00 22.77 70 TYR A N 1
ATOM 587 C CA . TYR A 1 94 ? 22.914 39.390 14.206 1.00 23.67 70 TYR A CA 1
ATOM 588 C C . TYR A 1 94 ? 23.489 40.787 14.244 1.00 23.20 70 TYR A C 1
ATOM 589 O O . TYR A 1 94 ? 24.429 41.035 15.004 1.00 24.52 70 TYR A O 1
ATOM 598 N N . VAL A 1 95 ? 22.995 41.666 13.388 1.00 21.31 71 VAL A N 1
ATOM 599 C CA . VAL A 1 95 ? 23.298 43.099 13.496 1.00 23.07 71 VAL A CA 1
ATOM 600 C C . VAL A 1 95 ? 22.073 43.791 14.045 1.00 23.23 71 VAL A C 1
ATOM 601 O O . VAL A 1 95 ? 20.993 43.755 13.433 1.00 25.20 71 VAL A O 1
ATOM 605 N N . THR A 1 96 ? 22.199 44.385 15.237 1.00 23.80 72 THR A N 1
ATOM 606 C CA . THR A 1 96 ? 21.045 45.090 15.835 1.00 23.78 72 THR A CA 1
ATOM 607 C C . THR A 1 96 ? 21.213 46.597 15.632 1.00 24.73 72 THR A C 1
ATOM 608 O O . THR A 1 96 ? 22.253 47.168 15.960 1.00 23.38 72 THR A O 1
ATOM 612 N N . LEU A 1 97 ? 20.181 47.214 15.090 1.00 25.92 73 LEU A N 1
ATOM 613 C CA . LEU A 1 97 ? 20.212 48.642 14.787 1.00 29.16 73 LEU A CA 1
ATOM 614 C C . LEU A 1 97 ? 19.309 49.397 15.740 1.00 31.90 73 LEU A C 1
ATOM 615 O O . LEU A 1 97 ? 18.152 49.028 15.923 1.00 31.05 73 LEU A O 1
ATOM 620 N N . TRP A 1 9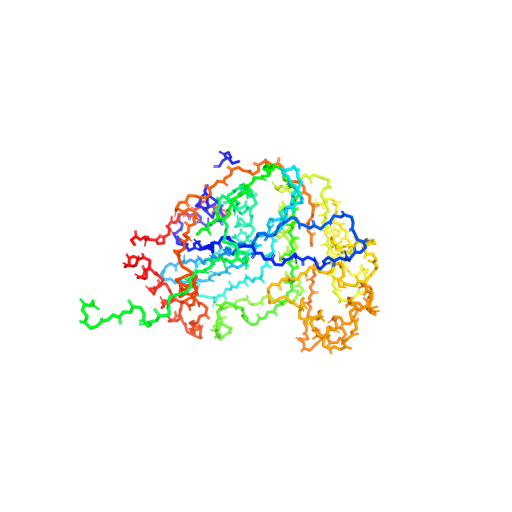8 ? 19.847 50.449 16.350 1.00 35.64 74 TRP A N 1
ATOM 621 C CA . TRP A 1 98 ? 19.030 51.324 17.189 1.00 39.25 74 TRP A CA 1
ATOM 622 C C . TRP A 1 98 ? 18.787 52.650 16.447 1.00 41.16 74 TRP A C 1
ATOM 623 O O . TRP A 1 98 ? 17.705 53.220 16.539 1.00 41.86 74 TRP A O 1
ATOM 634 N N . ASP A 1 99 ? 19.801 53.107 15.704 1.00 43.73 75 ASP A N 1
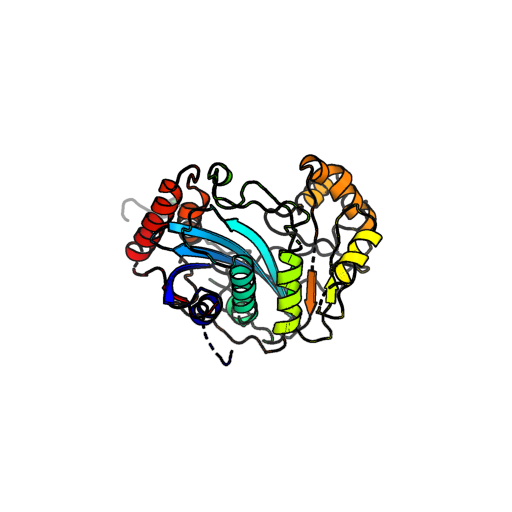ATOM 635 C CA . ASP A 1 99 ? 19.732 54.247 14.775 1.00 46.63 75 ASP A CA 1
ATOM 636 C C . ASP A 1 99 ? 20.867 54.145 13.733 1.00 47.55 75 ASP A C 1
ATOM 637 O O . ASP A 1 99 ? 21.497 53.085 13.580 1.00 47.59 75 ASP A O 1
ATOM 642 N N . GLU A 1 100 ? 21.126 55.258 13.037 1.00 48.24 76 GLU A N 1
ATOM 643 C CA . GLU A 1 100 ? 22.164 55.339 11.995 1.00 49.14 76 GLU A CA 1
ATOM 644 C C . GLU A 1 100 ? 23.593 55.263 12.562 1.00 48.34 76 GLU A C 1
ATOM 645 O O . GLU A 1 100 ? 24.519 54.796 11.883 1.00 48.27 76 GLU A O 1
ATOM 651 N N . ALA A 1 101 ? 23.758 55.736 13.798 1.00 47.31 77 ALA A N 1
ATOM 652 C CA . ALA A 1 101 ? 25.070 55.788 14.460 1.00 45.99 77 ALA A CA 1
ATOM 653 C C . ALA A 1 101 ? 25.208 54.766 15.605 1.00 44.87 77 ALA A C 1
ATOM 654 O O . ALA A 1 101 ? 26.262 54.677 16.249 1.00 44.68 77 ALA A O 1
ATOM 656 N N . ASP A 1 102 ? 24.141 53.994 15.827 1.00 43.15 78 ASP A N 1
ATOM 657 C CA . ASP A 1 102 ? 23.963 53.163 17.026 1.00 41.24 78 ASP A CA 1
ATOM 658 C C . ASP A 1 102 ? 23.597 51.710 16.639 1.00 38.30 78 ASP A C 1
ATOM 659 O O . ASP A 1 102 ? 22.434 51.415 16.263 1.00 38.11 78 ASP A O 1
ATOM 664 N N . ALA A 1 103 ? 24.586 50.828 16.730 1.00 34.02 79 ALA A N 1
ATOM 665 C CA . ALA A 1 103 ? 24.450 49.440 16.277 1.00 31.33 79 ALA A CA 1
ATOM 666 C C . ALA A 1 103 ? 25.411 48.514 17.027 1.00 29.59 79 ALA A C 1
ATOM 667 O O . ALA A 1 103 ? 26.406 48.956 17.599 1.00 29.46 79 ALA A O 1
ATOM 669 N N . GLU A 1 104 ? 25.107 47.223 16.995 1.00 27.88 80 GLU A N 1
ATOM 670 C CA . GLU A 1 104 ? 25.868 46.168 17.673 1.00 26.75 80 GLU A CA 1
ATOM 671 C C . GLU A 1 104 ? 25.831 44.946 16.771 1.00 25.06 80 GLU A C 1
ATOM 672 O O . GLU A 1 104 ? 24.827 44.715 16.088 1.00 25.10 80 GLU A O 1
ATOM 678 N N . ARG A 1 105 ? 26.882 44.136 16.801 1.00 24.28 81 ARG A N 1
ATOM 679 C CA . ARG A 1 105 ? 26.816 42.829 16.152 1.00 22.94 81 ARG A CA 1
ATOM 680 C C . ARG A 1 105 ? 27.083 41.759 17.195 1.00 22.85 81 ARG A C 1
ATOM 681 O O . ARG A 1 105 ? 27.785 41.971 18.211 1.00 22.56 81 ARG A O 1
ATOM 689 N N . LEU A 1 106 ? 26.513 40.599 16.934 1.00 23.22 82 LEU A N 1
ATOM 690 C CA . LEU A 1 106 ? 26.672 39.441 17.817 1.00 22.98 82 LEU A CA 1
ATOM 691 C C . LEU A 1 106 ? 26.850 38.186 16.960 1.00 22.67 82 LEU A C 1
ATOM 692 O O . LEU A 1 106 ? 26.046 37.922 16.058 1.00 24.31 82 LEU A O 1
ATOM 697 N N . ILE A 1 107 ? 27.916 37.445 17.244 1.00 22.28 83 ILE A N 1
ATOM 698 C CA . ILE A 1 107 ? 28.226 36.200 16.579 1.00 21.76 83 ILE A CA 1
ATOM 699 C C . ILE A 1 107 ? 27.814 35.105 17.555 1.00 23.26 83 ILE A C 1
ATOM 700 O O . ILE A 1 107 ? 28.392 35.004 18.630 1.00 22.22 83 ILE A O 1
ATOM 705 N N . PHE A 1 108 ? 26.726 34.381 17.230 1.00 23.18 84 PHE A N 1
ATOM 706 C CA . PHE A 1 108 ? 26.266 33.234 17.985 1.00 23.65 84 PHE A CA 1
ATOM 707 C C . PHE A 1 108 ? 26.799 31.939 17.377 1.00 24.91 84 PHE A C 1
ATOM 708 O O . PHE A 1 108 ? 26.469 31.595 16.235 1.00 24.51 84 PHE A O 1
ATOM 716 N N . VAL A 1 109 ? 27.720 31.285 18.091 1.00 26.17 85 VAL A N 1
ATOM 717 C CA . VAL A 1 109 ? 28.297 30.034 17.609 1.00 25.42 85 VAL A CA 1
ATOM 718 C C . VAL A 1 109 ? 27.362 28.869 18.007 1.00 25.86 85 VAL A C 1
ATOM 719 O O . VAL A 1 109 ? 27.238 28.495 19.180 1.00 26.14 85 VAL A O 1
ATOM 723 N N . SER A 1 110 ? 26.701 28.286 17.012 1.00 25.12 86 SER A N 1
ATOM 724 C CA . SER A 1 110 ? 25.556 27.435 17.285 1.00 26.19 86 SER A CA 1
ATOM 725 C C . SER A 1 110 ? 25.915 25.967 17.417 1.00 25.52 86 SER A C 1
ATOM 726 O O . SER A 1 110 ? 25.609 25.345 18.425 1.00 25.51 86 SER A O 1
ATOM 729 N N . LYS A 1 111 ? 26.548 25.400 16.403 1.00 26.23 87 LYS A N 1
ATOM 730 C CA . LYS A 1 111 ? 26.904 23.975 16.437 1.00 25.91 87 LYS A CA 1
ATOM 731 C C . LYS A 1 111 ? 28.251 23.802 15.750 1.00 24.91 87 LYS A C 1
ATOM 732 O O . LYS A 1 111 ? 28.480 24.425 14.720 1.00 25.80 87 LYS A O 1
ATOM 738 N N . ALA A 1 112 ? 29.182 23.050 16.355 1.00 24.33 88 ALA A N 1
ATOM 739 C CA . ALA A 1 112 ? 30.449 22.584 15.698 1.00 24.12 88 ALA A CA 1
ATOM 740 C C . ALA A 1 112 ? 30.401 21.051 15.778 1.00 24.15 88 ALA A C 1
ATOM 741 O O . ALA A 1 112 ? 29.826 20.512 16.742 1.00 25.53 88 ALA A O 1
ATOM 743 N N . ASP A 1 113 ? 30.887 20.341 14.761 1.00 22.52 89 ASP A N 1
ATOM 744 C CA . ASP A 1 113 ? 30.833 18.877 14.775 1.00 21.62 89 ASP A CA 1
ATOM 745 C C . ASP A 1 113 ? 31.855 18.311 13.829 1.00 21.18 89 ASP A C 1
ATOM 746 O O . ASP A 1 113 ? 32.280 19.000 12.903 1.00 20.00 89 ASP A O 1
ATOM 751 N N . THR A 1 114 ? 32.184 17.031 14.033 1.00 22.05 90 THR A N 1
ATOM 752 C CA . THR A 1 114 ? 33.144 16.271 13.229 1.00 22.98 90 THR A CA 1
ATOM 753 C C . THR A 1 114 ? 32.506 14.909 13.005 1.00 22.89 90 THR A C 1
ATOM 754 O O . THR A 1 114 ? 31.541 14.555 13.679 1.00 22.48 90 THR A O 1
ATOM 758 N N . ASN A 1 115 ? 32.980 14.160 12.023 1.00 22.74 91 ASN A N 1
ATOM 759 C CA . ASN A 1 115 ? 32.450 12.814 11.848 1.00 23.30 91 ASN A CA 1
ATOM 760 C C . ASN A 1 115 ? 33.520 11.745 11.946 1.00 23.39 91 ASN A C 1
ATOM 761 O O . ASN A 1 115 ? 33.210 10.558 11.856 1.00 22.65 91 ASN A O 1
ATOM 766 N N . GLY A 1 116 ? 34.771 12.163 12.157 1.00 23.39 92 GLY A N 1
ATOM 767 C CA . GLY A 1 116 ? 35.874 11.199 12.216 1.00 24.20 92 GLY A CA 1
ATOM 768 C C . GLY A 1 116 ? 36.410 10.637 10.903 1.00 24.44 92 GLY A C 1
ATOM 769 O O . GLY A 1 116 ? 37.274 9.768 10.928 1.00 24.57 92 GLY A O 1
ATOM 770 N N . TYR A 1 117 ? 35.902 11.095 9.762 1.00 24.99 93 TYR A N 1
ATOM 771 C CA . TYR A 1 117 ? 36.347 10.562 8.451 1.00 27.06 93 TYR A CA 1
ATOM 772 C C . TYR A 1 117 ? 37.366 11.466 7.820 1.00 28.95 93 TYR A C 1
ATOM 773 O O . TYR A 1 117 ? 37.169 11.957 6.725 1.00 29.52 93 TYR A O 1
ATOM 782 N N . CYS A 1 118 ? 38.459 11.699 8.538 1.00 31.96 94 CYS A N 1
ATOM 783 C CA . CYS A 1 118 ? 39.589 12.460 8.016 1.00 31.64 94 CYS A CA 1
ATOM 784 C C . CYS A 1 118 ? 40.810 11.602 8.289 1.00 32.47 94 CYS A C 1
ATOM 785 O O . CYS A 1 118 ? 40.978 11.074 9.390 1.00 32.00 94 CYS A O 1
ATOM 788 N N . ASN A 1 119 ? 41.652 11.399 7.292 1.00 32.52 95 ASN A N 1
ATOM 789 C CA . ASN A 1 119 ? 42.764 10.509 7.515 1.00 33.31 95 ASN A CA 1
ATOM 790 C C . ASN A 1 119 ? 44.049 11.288 7.788 1.00 32.27 95 ASN A C 1
ATOM 791 O O . ASN A 1 119 ? 45.134 10.714 7.806 1.00 33.40 95 ASN A O 1
ATOM 796 N N . THR A 1 120 ? 43.933 12.594 8.010 1.00 30.18 96 THR A N 1
ATOM 797 C CA . THR A 1 120 ? 45.098 13.382 8.357 1.00 28.29 96 THR A CA 1
ATOM 798 C C . THR A 1 120 ? 44.886 14.151 9.651 1.00 27.97 96 THR A C 1
ATOM 799 O O . THR A 1 120 ? 43.734 14.376 10.054 1.00 28.15 96 THR A O 1
ATOM 803 N N . ARG A 1 121 ? 45.992 14.529 10.297 1.00 27.36 97 ARG A N 1
ATOM 804 C CA . ARG A 1 121 ? 45.956 15.249 11.567 1.00 29.10 97 ARG A CA 1
ATOM 805 C C . ARG A 1 121 ? 45.720 16.745 11.300 1.00 26.81 97 ARG A C 1
ATOM 806 O O . ARG A 1 121 ? 46.494 17.387 10.573 1.00 25.94 97 ARG A O 1
ATOM 814 N N . VAL A 1 122 ? 44.636 17.283 11.866 1.00 25.19 98 VAL A N 1
ATOM 815 C CA . VAL A 1 122 ? 44.373 18.730 11.778 1.00 24.34 98 VAL A CA 1
ATOM 816 C C . VAL A 1 122 ? 43.953 19.208 13.178 1.00 24.84 98 VAL A C 1
ATOM 817 O O . VAL A 1 122 ? 43.532 18.414 14.006 1.00 25.80 98 VAL A O 1
ATOM 821 N N . SER A 1 123 ? 44.035 20.508 13.437 1.00 23.90 99 SER A N 1
ATOM 822 C CA . SER A 1 123 ? 43.513 21.056 14.688 1.00 22.18 99 SER A CA 1
ATOM 823 C C . SER A 1 123 ? 42.143 21.624 14.405 1.00 23.26 99 SER A C 1
ATOM 824 O O . SER A 1 123 ? 42.050 22.701 13.804 1.00 21.65 99 SER A O 1
ATOM 827 N N . VAL A 1 124 ? 41.101 20.913 14.838 1.00 21.31 100 VAL A N 1
ATOM 828 C CA . VAL A 1 124 ? 39.709 21.378 14.706 1.00 23.56 100 VAL A CA 1
ATOM 829 C C . VAL A 1 124 ? 39.466 22.637 15.537 1.00 23.08 100 VAL A C 1
ATOM 830 O O . VAL A 1 124 ? 38.650 23.487 15.175 1.00 24.03 100 VAL A O 1
ATOM 834 N N . ARG A 1 125 ? 40.094 22.679 16.703 1.00 23.32 101 ARG A N 1
ATOM 835 C CA . ARG A 1 125 ? 40.148 23.875 17.565 1.00 22.62 101 ARG A CA 1
ATOM 836 C C . ARG A 1 125 ? 40.583 25.109 16.761 1.00 22.49 101 ARG A C 1
ATOM 837 O O . ARG A 1 125 ? 39.936 26.150 16.761 1.00 22.57 101 ARG A O 1
ATOM 845 N N . ASP A 1 126 ? 41.747 25.013 16.132 1.00 21.87 102 ASP A N 1
ATOM 846 C CA . ASP A 1 126 ? 42.270 26.156 15.352 1.00 21.25 102 ASP A CA 1
ATOM 847 C C . ASP A 1 126 ? 41.491 26.475 14.072 1.00 20.24 102 ASP A C 1
ATOM 848 O O . ASP A 1 126 ? 41.375 27.614 13.666 1.00 19.72 102 ASP A O 1
ATOM 853 N N . ILE A 1 127 ? 41.013 25.470 13.373 1.00 19.80 103 ILE A N 1
ATOM 854 C CA . ILE A 1 127 ? 40.097 25.678 12.259 1.00 21.91 103 ILE A CA 1
ATOM 855 C C . ILE A 1 127 ? 38.907 26.470 12.715 1.00 20.67 103 ILE A C 1
ATOM 856 O O . ILE A 1 127 ? 38.557 27.494 12.084 1.00 20.30 103 ILE A O 1
ATOM 861 N N . THR A 1 128 ? 38.324 26.051 13.836 1.00 22.59 104 THR A N 1
ATOM 862 C CA . THR A 1 128 ? 37.136 26.758 14.426 1.00 20.12 104 THR A CA 1
ATOM 863 C C . THR A 1 128 ? 37.424 28.215 14.829 1.00 21.01 104 THR A C 1
ATOM 864 O O . THR A 1 128 ? 36.704 29.133 14.425 1.00 21.36 104 THR A O 1
ATOM 868 N N . LYS A 1 129 ? 38.532 28.453 15.560 1.00 20.82 105 LYS A N 1
ATOM 869 C CA . LYS A 1 129 ? 38.948 29.776 15.921 1.00 20.26 105 LYS A CA 1
ATOM 870 C C . LYS A 1 129 ? 39.096 30.594 14.638 1.00 22.10 105 LYS A C 1
ATOM 871 O O . LYS A 1 129 ? 38.673 31.737 14.625 1.00 21.90 105 LYS A O 1
ATOM 877 N N . ILE A 1 130 ? 39.882 30.094 13.658 1.00 22.47 106 ILE A N 1
ATOM 878 C CA . ILE A 1 130 ? 40.224 30.906 12.480 1.00 22.64 106 ILE A CA 1
ATOM 879 C C . ILE A 1 130 ? 38.947 31.244 11.676 1.00 23.57 106 ILE A C 1
ATOM 880 O O . ILE A 1 130 ? 38.820 32.310 11.052 1.00 23.65 106 ILE A O 1
ATOM 885 N N . ILE A 1 131 ? 38.035 30.305 11.611 1.00 23.24 107 ILE A N 1
ATOM 886 C CA . ILE A 1 131 ? 36.777 30.644 10.959 1.00 22.05 107 ILE A CA 1
ATOM 887 C C . ILE A 1 131 ? 36.149 31.829 11.660 1.00 22.02 107 ILE A C 1
ATOM 888 O O . ILE A 1 131 ? 35.687 32.747 10.988 1.00 22.72 107 ILE A O 1
ATOM 893 N N . LEU A 1 132 ? 36.142 31.864 12.998 1.00 22.09 108 LEU A N 1
ATOM 894 C CA . LEU A 1 132 ? 35.406 32.972 13.691 1.00 22.22 108 LEU A CA 1
ATOM 895 C C . LEU A 1 132 ? 36.145 34.235 13.506 1.00 21.38 108 LEU A C 1
ATOM 896 O O . LEU A 1 132 ? 35.634 35.327 13.493 1.00 19.79 108 LEU A O 1
ATOM 901 N N . GLU A 1 133 ? 37.459 34.140 13.405 1.00 19.33 109 GLU A N 1
ATOM 902 C CA . GLU A 1 133 ? 38.143 35.339 13.088 1.00 19.61 109 GLU A CA 1
ATOM 903 C C . GLU A 1 133 ? 37.875 35.908 11.660 1.00 19.99 109 GLU A C 1
ATOM 904 O O . GLU A 1 133 ? 37.930 37.152 11.448 1.00 19.80 109 GLU A O 1
ATOM 910 N N . PHE A 1 134 ? 37.624 35.025 10.684 1.00 19.24 110 PHE A N 1
ATOM 911 C CA . PHE A 1 134 ? 37.238 35.473 9.343 1.00 19.39 110 PHE A CA 1
ATOM 912 C C . PHE A 1 134 ? 35.943 36.218 9.520 1.00 21.15 110 PHE A C 1
ATOM 913 O O . PHE A 1 134 ? 35.767 37.334 9.023 1.00 21.52 110 PHE A O 1
ATOM 921 N N . ILE A 1 135 ? 35.050 35.594 10.254 1.00 18.92 111 ILE A N 1
ATOM 922 C CA . ILE A 1 135 ? 33.741 36.208 10.479 1.00 21.55 111 ILE A CA 1
ATOM 923 C C . ILE A 1 135 ? 33.833 37.596 11.196 1.00 21.70 111 ILE A C 1
ATOM 924 O O . ILE A 1 135 ? 33.159 38.582 10.803 1.00 22.22 111 ILE A O 1
ATOM 929 N N . LEU A 1 136 ? 34.715 37.700 12.190 1.00 22.65 112 LEU A N 1
ATOM 930 C CA . LEU A 1 136 ? 34.924 38.962 12.907 1.00 22.19 112 LEU A CA 1
ATOM 931 C C . LEU A 1 136 ? 35.454 40.035 11.961 1.00 22.72 112 LEU A C 1
ATOM 932 O O . LEU A 1 136 ? 35.262 41.218 12.228 1.00 22.22 112 LEU A O 1
ATOM 937 N N . SER A 1 137 ? 36.098 39.624 10.856 1.00 23.06 113 SER A N 1
ATOM 938 C CA . SER A 1 137 ? 36.679 40.583 9.910 1.00 22.36 113 SER A CA 1
ATOM 939 C C . SER A 1 137 ? 35.641 41.124 8.961 1.00 22.02 113 SER A C 1
ATOM 940 O O . SER A 1 137 ? 35.930 42.024 8.195 1.00 22.39 113 SER A O 1
ATOM 943 N N . ILE A 1 138 ? 34.414 40.597 8.989 1.00 20.81 114 ILE A N 1
ATOM 944 C CA . ILE A 1 138 ? 33.428 41.051 8.011 1.00 21.19 114 ILE A CA 1
ATOM 945 C C . ILE A 1 138 ? 32.827 42.400 8.460 1.00 20.92 114 ILE A C 1
ATOM 946 O O . ILE A 1 138 ? 32.501 42.560 9.614 1.00 20.88 114 ILE A O 1
ATOM 951 N N . ASP A 1 139 ? 32.769 43.387 7.567 1.00 21.10 115 ASP A N 1
ATOM 952 C CA . ASP A 1 139 ? 32.118 44.662 7.846 1.00 21.25 115 ASP A CA 1
ATOM 953 C C . ASP A 1 139 ? 30.668 44.390 8.112 1.00 21.26 115 ASP A C 1
ATOM 954 O O . ASP A 1 139 ? 30.039 43.692 7.302 1.00 22.89 115 ASP A O 1
ATOM 959 N N . PRO A 1 140 ? 30.104 44.878 9.254 1.00 22.17 116 PRO A N 1
ATOM 960 C CA . PRO A 1 140 ? 28.665 44.602 9.478 1.00 22.29 116 PRO A CA 1
ATOM 961 C C . PRO A 1 140 ? 27.783 45.156 8.355 1.00 22.71 116 PRO A C 1
ATOM 962 O O . PRO A 1 140 ? 26.655 44.675 8.153 1.00 22.12 116 PRO A O 1
ATOM 966 N N . ASN A 1 141 ? 28.298 46.155 7.618 1.00 23.24 117 ASN A N 1
ATOM 967 C CA . ASN A 1 141 ? 27.591 46.742 6.480 1.00 22.69 117 ASN A CA 1
ATOM 968 C C . ASN A 1 141 ? 27.380 45.749 5.362 1.00 23.27 117 ASN A C 1
ATOM 969 O O . ASN A 1 141 ? 26.512 45.935 4.516 1.00 22.75 117 ASN A O 1
ATOM 974 N N . TYR A 1 142 ? 28.141 44.659 5.392 1.00 23.05 118 TYR A N 1
ATOM 975 C CA . TYR A 1 142 ? 27.953 43.589 4.426 1.00 23.36 118 TYR A CA 1
ATOM 976 C C . TYR A 1 142 ? 26.554 42.962 4.537 1.00 24.16 118 TYR A C 1
ATOM 977 O O . TYR A 1 142 ? 25.918 42.690 3.514 1.00 24.59 118 TYR A O 1
ATOM 986 N N . TYR A 1 143 ? 26.078 42.744 5.761 1.00 22.62 119 TYR A N 1
ATOM 987 C CA . TYR A 1 143 ? 24.786 42.141 6.001 1.00 24.76 119 TYR A CA 1
ATOM 988 C C . TYR A 1 143 ? 23.635 43.113 5.795 1.00 25.54 119 TYR A C 1
ATOM 989 O O . TYR A 1 143 ? 22.484 42.698 5.653 1.00 27.29 119 TYR A O 1
ATOM 998 N N . LEU A 1 144 ? 23.941 44.411 5.786 1.00 25.84 120 LEU A N 1
ATOM 999 C CA . LEU A 1 144 ? 22.916 45.461 5.731 1.00 26.38 120 LEU A CA 1
ATOM 1000 C C . LEU A 1 144 ? 22.566 45.981 4.334 1.00 27.13 120 LEU A C 1
ATOM 1001 O O . LEU A 1 144 ? 21.625 46.746 4.187 1.00 27.08 120 LEU A O 1
ATOM 1006 N N . GLN A 1 145 ? 23.287 45.526 3.314 1.00 28.35 121 GLN A N 1
ATOM 1007 C CA . GLN A 1 145 ? 23.155 46.099 1.981 1.00 29.93 121 GLN A CA 1
ATOM 1008 C C . GLN A 1 145 ? 21.902 45.607 1.275 1.00 30.40 121 GLN A C 1
ATOM 1009 O O . GLN A 1 145 ? 21.350 46.317 0.464 1.00 31.16 121 GLN A O 1
ATOM 1015 N N . LYS A 1 146 ? 21.437 44.412 1.639 1.00 31.66 122 LYS A N 1
ATOM 1016 C CA . LYS A 1 146 ? 20.296 43.753 1.009 1.00 31.98 122 LYS A CA 1
ATOM 1017 C C . LYS A 1 146 ? 19.688 42.838 2.062 1.00 31.22 122 LYS A C 1
ATOM 1018 O O . LYS A 1 146 ? 20.283 41.820 2.412 1.00 32.38 122 LYS A O 1
ATOM 1024 N N . VAL A 1 147 ? 18.538 43.226 2.607 1.00 29.77 123 VAL A N 1
ATOM 1025 C CA . VAL A 1 147 ? 17.953 42.532 3.756 1.00 27.57 123 VAL A CA 1
ATOM 1026 C C . VAL A 1 147 ? 16.502 42.187 3.432 1.00 28.24 123 VAL A C 1
ATOM 1027 O O . VAL A 1 147 ? 15.733 43.060 3.043 1.00 27.69 123 VAL A O 1
ATOM 1031 N N . LYS A 1 148 ? 16.131 40.919 3.555 1.00 28.44 124 LYS A N 1
ATOM 1032 C CA . LYS A 1 148 ? 14.734 40.532 3.355 1.00 29.70 124 LYS A CA 1
ATOM 1033 C C . LYS A 1 148 ? 13.858 41.103 4.475 1.00 28.93 124 LYS A C 1
ATOM 1034 O O . LYS A 1 148 ? 14.133 40.890 5.650 1.00 29.43 124 LYS A O 1
ATOM 1040 N N . PRO A 1 149 ? 12.801 41.839 4.125 1.00 28.42 125 PRO A N 1
ATOM 1041 C CA . PRO A 1 149 ? 11.928 42.437 5.146 1.00 28.81 125 PRO A CA 1
ATOM 1042 C C . PRO A 1 149 ? 11.072 41.438 5.942 1.00 29.13 125 PRO A C 1
ATOM 1043 O O . PRO A 1 149 ? 10.670 40.411 5.406 1.00 29.93 125 PRO A O 1
ATOM 1047 N N . ALA A 1 150 ? 10.761 41.767 7.190 1.00 29.01 126 ALA A N 1
ATOM 1048 C CA . ALA A 1 150 ? 10.006 40.872 8.059 1.00 30.03 126 ALA A CA 1
ATOM 1049 C C . ALA A 1 150 ? 8.552 40.862 7.597 1.00 31.17 126 ALA A C 1
ATOM 1050 O O . ALA A 1 150 ? 7.837 39.888 7.811 1.00 31.06 126 ALA A O 1
ATOM 1052 N N . ILE A 1 151 ? 8.148 41.954 6.960 1.00 32.34 127 ILE A N 1
ATOM 1053 C CA . ILE A 1 151 ? 6.774 42.127 6.453 1.00 34.36 127 ILE A CA 1
ATOM 1054 C C . ILE A 1 151 ? 6.848 42.553 4.978 1.00 35.95 127 ILE A C 1
ATOM 1055 O O . ILE A 1 151 ? 7.353 43.640 4.680 1.00 36.56 127 ILE A O 1
ATOM 1060 N N . ARG A 1 152 ? 6.397 41.690 4.057 1.00 37.75 128 ARG A N 1
ATOM 1061 C CA . ARG A 1 152 ? 6.431 42.003 2.613 1.00 39.86 128 ARG A CA 1
ATOM 1062 C C . ARG A 1 152 ? 5.033 42.322 2.116 1.00 40.28 128 ARG A C 1
ATOM 1063 O O . ARG A 1 152 ? 4.077 41.671 2.522 1.00 40.60 128 ARG A O 1
ATO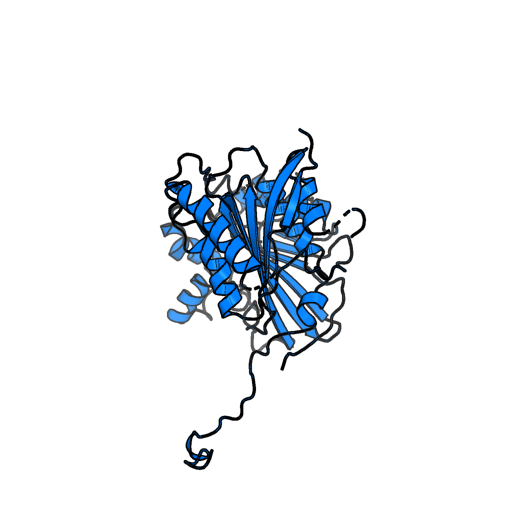M 1071 N N . SER A 1 153 ? 4.913 43.326 1.252 1.00 40.79 129 SER A N 1
ATOM 1072 C CA . SER A 1 153 ? 3.626 43.661 0.658 1.00 41.61 129 SER A CA 1
ATOM 1073 C C . SER A 1 153 ? 3.380 42.884 -0.626 1.00 41.75 129 SER A C 1
ATOM 1074 O O . SER A 1 153 ? 4.276 42.685 -1.441 1.00 41.57 129 SER A O 1
ATOM 1077 N N . TYR A 1 154 ? 2.140 42.449 -0.789 1.00 42.01 130 TYR A N 1
ATOM 1078 C CA . TYR A 1 154 ? 1.746 41.629 -1.908 1.00 42.29 130 TYR A CA 1
ATOM 1079 C C . TYR A 1 154 ? 0.420 42.135 -2.379 1.00 41.78 130 TYR A C 1
ATOM 1080 O O . TYR A 1 154 ? -0.394 42.607 -1.576 1.00 40.83 130 TYR A O 1
ATOM 1089 N N . LYS A 1 155 ? 0.220 42.062 -3.689 1.00 41.56 131 LYS A N 1
ATOM 1090 C CA . LYS A 1 155 ? -1.103 42.197 -4.269 1.00 41.06 131 LYS A CA 1
ATOM 1091 C C . LYS A 1 155 ? -1.382 40.866 -4.952 1.00 41.18 131 LYS A C 1
ATOM 1092 O O . LYS A 1 155 ? -0.609 40.430 -5.802 1.00 41.48 131 LYS A O 1
ATOM 1098 N N . LYS A 1 156 ? -2.448 40.196 -4.512 1.00 40.93 132 LYS A N 1
ATOM 1099 C CA . LYS A 1 156 ? -2.820 38.868 -5.003 1.00 40.98 132 LYS A CA 1
ATOM 1100 C C . LYS A 1 156 ? -3.929 38.953 -6.044 1.00 39.77 132 LYS A C 1
ATOM 1101 O O . LYS A 1 156 ? -4.920 39.645 -5.827 1.00 39.24 132 LYS A O 1
ATOM 1107 N N . ILE A 1 157 ? -3.751 38.232 -7.154 1.00 39.18 133 ILE A N 1
ATOM 1108 C CA . ILE A 1 157 ? -4.686 38.264 -8.292 1.00 38.97 133 ILE A CA 1
ATOM 1109 C C . ILE A 1 157 ? -5.629 37.065 -8.264 1.00 38.25 133 ILE A C 1
ATOM 1110 O O . ILE A 1 157 ? -5.188 35.914 -8.197 0.16 38.25 133 ILE A O 1
ATOM 1115 N N . SER A 1 158 ? -6.930 37.355 -8.320 1.00 37.94 134 SER A N 1
ATOM 1116 C CA . SER A 1 158 ? -7.947 36.358 -8.033 1.00 37.04 134 SER A CA 1
ATOM 1117 C C . SER A 1 158 ? -7.741 35.517 -9.686 -0.23 8.78 134 SER A C 1
ATOM 1118 O O . SER A 1 158 ? -6.987 36.343 -10.930 1.00 30.49 134 SER A O 1
ATOM 1121 N N . PRO A 1 159 ? -7.420 34.050 -9.834 1.00 36.44 135 PRO A N 1
ATOM 1122 C CA . PRO A 1 159 ? -7.596 33.423 -11.168 1.00 36.54 135 PRO A CA 1
ATOM 1123 C C . PRO A 1 159 ? -8.862 33.855 -11.904 1.00 35.89 135 PRO A C 1
ATOM 1124 O O . PRO A 1 159 ? -9.033 33.533 -13.092 1.00 36.84 135 PRO A O 1
ATOM 1128 N N . GLU A 1 160 ? -9.743 34.609 -11.244 0.71 35.76 136 GLU A N 1
ATOM 1129 C CA . GLU A 1 160 ? -10.988 35.044 -11.911 1.00 35.51 136 GLU A CA 1
ATOM 1130 C C . GLU A 1 160 ? -10.795 36.054 -13.087 1.00 35.11 136 GLU A C 1
ATOM 1131 O O . GLU A 1 160 ? -11.696 36.230 -13.929 0.83 34.61 136 GLU A O 1
ATOM 1137 N N . LEU A 1 161 ? -9.614 36.708 -13.115 1.00 34.79 137 LEU A N 1
ATOM 1138 C CA . LEU A 1 161 ? -9.267 37.705 -14.153 1.00 34.75 137 LEU A CA 1
ATOM 1139 C C . LEU A 1 161 ? -8.742 37.090 -15.463 1.00 34.67 137 LEU A C 1
ATOM 1140 O O . LEU A 1 161 ? -8.322 38.095 -16.521 1.00 35.07 137 LEU A O 1
ATOM 1145 N N . ILE A 1 162 ? -8.576 35.596 -15.414 1.00 36.08 138 ILE A N 1
ATOM 1146 C CA . ILE A 1 162 ? -8.066 34.954 -16.641 1.00 36.59 138 ILE A CA 1
ATOM 1147 C C . ILE A 1 162 ? -9.227 34.343 -17.389 1.00 37.70 138 ILE A C 1
ATOM 1148 O O . ILE A 1 162 ? -10.003 33.521 -16.807 1.00 38.31 138 ILE A O 1
ATOM 1153 N N . SER A 1 163 ? -9.387 34.803 -18.657 1.00 37.63 139 SER A N 1
ATOM 1154 C CA . SER A 1 163 ? -10.456 34.211 -19.499 1.00 37.64 139 SER A CA 1
ATOM 1155 C C . SER A 1 163 ? -9.887 33.123 -20.421 1.00 37.59 139 SER A C 1
ATOM 1156 O O . SER A 1 163 ? -8.666 32.857 -20.430 1.00 37.15 139 SER A O 1
ATOM 1159 N N . ALA A 1 164 ? -10.793 32.476 -21.163 1.00 37.37 140 ALA A N 1
ATOM 1160 C CA . ALA A 1 164 ? -10.476 31.421 -22.133 1.00 37.83 140 ALA A CA 1
ATOM 1161 C C . ALA A 1 164 ? -9.694 31.967 -23.399 1.00 37.92 140 ALA A C 1
ATOM 1162 O O . ALA A 1 164 ? -8.945 31.247 -24.188 1.00 38.25 140 ALA A O 1
ATOM 1164 N N . ALA A 1 165 ? -9.801 33.532 -23.372 1.00 37.81 141 ALA A N 1
ATOM 1165 C CA . ALA A 1 165 ? -9.049 34.157 -24.465 1.00 37.84 141 ALA A CA 1
ATOM 1166 C C . ALA A 1 165 ? -7.557 34.439 -24.130 1.00 38.48 141 ALA A C 1
ATOM 1167 O O . ALA A 1 165 ? -6.803 34.923 -25.053 1.00 38.69 141 ALA A O 1
ATOM 1169 N N . SER A 1 166 ? -7.141 34.136 -22.833 1.00 38.56 142 SER A N 1
ATOM 1170 C CA . SER A 1 166 ? -5.692 34.261 -22.452 1.00 39.97 142 SER A CA 1
ATOM 1171 C C . SER A 1 166 ? -5.142 32.863 -22.094 1.00 39.26 142 SER A C 1
ATOM 1172 O O . SER A 1 166 ? -5.472 32.460 -20.814 1.00 39.50 142 SER A O 1
ATOM 1175 N N . LEU A 1 199 ? 11.668 42.968 -3.228 1.00 44.28 175 LEU A N 1
ATOM 1176 C CA . LEU A 1 199 ? 12.104 44.187 -2.551 1.00 43.58 175 LEU A CA 1
ATOM 1177 C C . LEU A 1 199 ? 12.889 43.837 -1.306 1.00 42.40 175 LEU A C 1
ATOM 1178 O O . LEU A 1 199 ? 12.427 43.068 -0.451 1.00 42.39 175 LEU A O 1
ATOM 1183 N N . TYR A 1 200 ? 14.066 44.442 -1.219 1.00 40.73 176 TYR A N 1
ATOM 1184 C CA . TYR A 1 200 ? 14.978 44.280 -0.103 1.00 38.81 176 TYR A CA 1
ATOM 1185 C C . TYR A 1 200 ? 15.211 45.632 0.572 1.00 36.93 176 TYR A C 1
ATOM 1186 O O . TYR A 1 200 ? 15.245 46.686 -0.104 1.00 36.18 176 TYR A O 1
ATOM 1195 N N . LEU A 1 201 ? 15.329 45.606 1.902 1.00 34.00 177 LEU A N 1
ATOM 1196 C CA . LEU A 1 201 ? 15.719 46.781 2.670 1.00 32.15 177 LEU A CA 1
ATOM 1197 C C . LEU A 1 201 ? 17.234 46.928 2.664 1.00 31.17 177 LEU A C 1
ATOM 1198 O O . LEU A 1 201 ? 17.959 45.974 2.405 1.00 30.20 177 LEU A O 1
ATOM 1203 N N . SER A 1 202 ? 17.700 48.143 2.925 1.00 30.27 178 SER A N 1
ATOM 1204 C CA . SER A 1 202 ? 19.112 48.363 3.206 1.00 30.00 178 SER A CA 1
ATOM 1205 C C . SER A 1 202 ? 19.302 49.390 4.307 1.00 28.84 178 SER A C 1
ATOM 1206 O O . SER A 1 202 ? 18.416 50.219 4.557 1.00 28.99 178 SER A O 1
ATOM 1209 N N . PHE A 1 203 ? 20.461 49.315 4.964 1.00 27.25 179 PHE A N 1
ATOM 1210 C CA . PHE A 1 203 ? 20.767 50.125 6.126 1.00 26.46 179 PHE A CA 1
ATOM 1211 C C . PHE A 1 203 ? 22.264 50.379 6.069 1.00 26.57 179 PHE A C 1
ATOM 1212 O O . PHE A 1 203 ? 22.976 49.705 5.326 1.00 25.52 179 PHE A O 1
ATOM 1220 N N . THR A 1 204 ? 22.732 51.341 6.859 1.00 26.55 180 THR A N 1
ATOM 1221 C CA . THR A 1 204 ? 24.152 51.469 7.157 1.00 27.34 180 THR A CA 1
ATOM 1222 C C . THR A 1 204 ? 24.372 51.600 8.674 1.00 27.59 180 THR A C 1
ATOM 1223 O O . THR A 1 204 ? 23.449 51.957 9.429 1.00 27.55 180 THR A O 1
ATOM 1227 N N . CYS A 1 205 ? 25.615 51.363 9.093 1.00 25.66 181 CYS A N 1
ATOM 1228 C CA . CYS A 1 205 ? 26.048 51.556 10.468 1.00 26.38 181 CYS A CA 1
ATOM 1229 C C . CYS A 1 205 ? 27.555 51.792 10.424 1.00 26.12 181 CYS A C 1
ATOM 1230 O O . CYS A 1 205 ? 28.162 51.636 9.359 1.00 25.39 181 CYS A O 1
ATOM 1233 N N . PRO A 1 206 ? 28.164 52.179 11.556 1.00 26.05 182 PRO A N 1
ATOM 1234 C CA . PRO A 1 206 ? 29.626 52.306 11.626 1.00 26.22 182 PRO A CA 1
ATOM 1235 C C . PRO A 1 206 ? 30.306 50.963 11.414 1.00 26.30 182 PRO A C 1
ATOM 1236 O O . PRO A 1 206 ? 29.749 49.919 11.772 1.00 26.18 182 PRO A O 1
ATOM 1240 N N . ARG A 1 207 ? 31.509 50.966 10.862 1.00 26.95 183 ARG A N 1
ATOM 1241 C CA . ARG A 1 207 ? 32.223 49.697 10.759 1.00 27.89 183 ARG A CA 1
ATOM 1242 C C . ARG A 1 207 ? 32.649 49.196 12.134 1.00 28.22 183 ARG A C 1
ATOM 1243 O O . ARG A 1 207 ? 32.546 48.001 12.423 1.00 26.61 183 ARG A O 1
ATOM 1251 N N . GLU A 1 208 ? 33.105 50.120 12.994 1.00 29.13 184 GLU A N 1
ATOM 1252 C CA . GLU A 1 208 ? 33.677 49.712 14.287 1.00 29.84 184 GLU A CA 1
ATOM 1253 C C . GLU A 1 208 ? 32.580 49.721 15.372 1.00 28.80 184 GLU A C 1
ATOM 1254 O O . GLU A 1 208 ? 32.367 50.716 16.054 1.00 29.48 184 GLU A O 1
ATOM 1260 N N . ILE A 1 209 ? 31.854 48.623 15.501 1.00 27.34 185 ILE A N 1
ATOM 1261 C CA . ILE A 1 209 ? 30.726 48.613 16.437 1.00 26.14 185 ILE A CA 1
ATOM 1262 C C . ILE A 1 209 ? 30.938 47.573 17.519 1.00 25.17 185 ILE A C 1
ATOM 1263 O O . ILE A 1 209 ? 31.818 46.679 17.407 1.00 24.68 185 ILE A O 1
ATOM 1268 N N . LEU A 1 210 ? 30.136 47.713 18.569 1.00 23.26 186 LEU A N 1
ATOM 1269 C CA . LEU A 1 210 ? 30.241 46.787 19.688 1.00 22.72 186 LEU A CA 1
ATOM 1270 C C . LEU A 1 210 ? 29.981 45.378 19.195 1.00 22.32 186 LEU A C 1
ATOM 1271 O O . LEU A 1 210 ? 28.968 45.114 18.540 1.00 22.15 186 LEU A O 1
ATOM 1276 N N . THR A 1 211 ? 30.930 44.486 19.518 1.00 21.92 187 THR A N 1
ATOM 1277 C CA . THR A 1 211 ? 30.930 43.099 19.059 1.00 22.25 187 THR A CA 1
ATOM 1278 C C . THR A 1 211 ? 30.792 42.127 20.237 1.00 22.54 187 THR A C 1
ATOM 1279 O O . THR A 1 211 ? 31.610 42.139 21.169 1.00 21.31 187 THR A O 1
ATOM 1283 N N . LYS A 1 212 ? 29.807 41.248 20.119 1.00 22.15 188 LYS A N 1
ATOM 1284 C CA . LYS A 1 212 ? 29.492 40.211 21.102 1.00 21.19 188 LYS A CA 1
ATOM 1285 C C . LYS A 1 212 ? 29.723 38.829 20.479 1.00 22.34 188 LYS A C 1
ATOM 1286 O O . LYS A 1 212 ? 29.452 38.647 19.281 1.00 23.57 188 LYS A O 1
ATOM 1292 N N . ILE A 1 213 ? 30.224 37.855 21.277 1.00 20.33 189 ILE A N 1
ATOM 1293 C CA . ILE A 1 213 ? 30.274 36.430 20.896 1.00 18.96 189 ILE A CA 1
ATOM 1294 C C . ILE A 1 213 ? 29.596 35.636 22.008 1.00 23.12 189 ILE A C 1
ATOM 1295 O O . ILE A 1 213 ? 29.868 35.866 23.212 1.00 22.08 189 ILE A O 1
ATOM 1300 N N . CYS A 1 214 ? 28.595 34.815 21.621 1.00 22.45 190 CYS A N 1
ATOM 1301 C CA . CYS A 1 214 ? 27.886 33.964 22.564 1.00 21.93 190 CYS A CA 1
ATOM 1302 C C . CYS A 1 214 ? 27.870 32.508 22.114 1.00 20.50 190 CYS A C 1
ATOM 1303 O O . CYS A 1 214 ? 27.670 32.217 20.940 1.00 20.40 190 CYS A O 1
ATOM 1306 N N . LEU A 1 215 ? 28.025 31.610 23.063 1.00 20.36 191 LEU A N 1
ATOM 1307 C CA . LEU A 1 215 ? 27.962 30.163 22.757 1.00 22.47 191 LEU A CA 1
ATOM 1308 C C . LEU A 1 215 ? 27.549 29.410 24.070 1.00 23.16 191 LEU A C 1
ATOM 1309 O O . LEU A 1 215 ? 27.799 29.888 25.209 1.00 22.89 191 LEU A O 1
ATOM 1314 N N . PHE A 1 216 ? 26.884 28.264 23.883 1.00 22.01 192 PHE A N 1
ATOM 1315 C CA . PHE A 1 216 ? 26.531 27.389 24.951 1.00 22.92 192 PHE A CA 1
ATOM 1316 C C . PHE A 1 216 ? 27.274 26.057 24.735 1.00 23.10 192 PHE A C 1
ATOM 1317 O O . PHE A 1 216 ? 27.111 25.397 23.715 1.00 23.26 192 PHE A O 1
ATOM 1325 N N . THR A 1 217 ? 28.183 25.688 25.628 1.00 24.21 193 THR A N 1
ATOM 1326 C CA . THR A 1 217 ? 28.885 24.444 25.410 1.00 24.38 193 THR A CA 1
ATOM 1327 C C . THR A 1 217 ? 28.076 23.313 25.998 1.00 23.95 193 THR A C 1
ATOM 1328 O O . THR A 1 217 ? 27.676 23.357 27.154 1.00 22.63 193 THR A O 1
ATOM 1332 N N . ARG A 1 218 ? 27.799 22.323 25.159 1.00 24.50 194 ARG A N 1
ATOM 1333 C CA . ARG A 1 218 ? 27.164 21.097 25.584 1.00 25.26 194 ARG A CA 1
ATOM 1334 C C . ARG A 1 218 ? 27.529 19.961 24.643 1.00 25.16 194 ARG A C 1
ATOM 1335 O O . ARG A 1 218 ? 27.247 20.062 23.425 1.00 25.88 194 ARG A O 1
ATOM 1343 N N . PRO A 1 219 ? 28.195 18.897 25.172 1.00 24.28 195 PRO A N 1
ATOM 1344 C CA . PRO A 1 219 ? 28.606 17.809 24.233 1.00 23.61 195 PRO A CA 1
ATOM 1345 C C . PRO A 1 219 ? 27.441 16.948 23.793 1.00 23.57 195 PRO A C 1
ATOM 1346 O O . PRO A 1 219 ? 26.445 16.803 24.538 1.00 24.09 195 PRO A O 1
ATOM 1350 N N . ALA A 1 220 ? 27.546 16.373 22.601 1.00 22.79 196 ALA A N 1
ATOM 1351 C CA . ALA A 1 220 ? 26.566 15.332 22.205 1.00 23.82 196 ALA A CA 1
ATOM 1352 C C . ALA A 1 220 ? 27.251 14.382 21.248 1.00 22.94 196 ALA A C 1
ATOM 1353 O O . ALA A 1 220 ? 28.341 14.700 20.766 1.00 23.39 196 ALA A O 1
ATOM 1355 N N . SER A 1 221 ? 26.631 13.245 20.959 1.00 22.46 197 SER A N 1
ATOM 1356 C CA . SER A 1 221 ? 27.230 12.275 20.050 1.00 22.97 197 SER A CA 1
ATOM 1357 C C . SER A 1 221 ? 27.436 12.955 18.694 1.00 23.81 197 SER A C 1
ATOM 1358 O O . SER A 1 221 ? 28.411 12.675 18.015 1.00 24.23 197 SER A O 1
ATOM 1361 N N . GLN A 1 222 ? 26.507 13.856 18.321 1.00 23.84 198 GLN A N 1
ATOM 1362 C CA . GLN A 1 222 ? 26.603 14.614 17.057 1.00 23.62 198 GLN A CA 1
ATOM 1363 C C . GLN A 1 222 ? 25.603 15.763 17.092 1.00 22.69 198 GLN A C 1
ATOM 1364 O O . GLN A 1 222 ? 24.646 15.728 17.879 1.00 22.78 198 GLN A O 1
ATOM 1370 N N . TYR A 1 223 ? 25.837 16.775 16.244 1.00 23.73 199 TYR A N 1
ATOM 1371 C CA . TYR A 1 223 ? 24.918 17.903 15.992 1.00 23.68 199 TYR A CA 1
ATOM 1372 C C . TYR A 1 223 ? 24.632 18.078 14.465 1.00 24.68 199 TYR A C 1
ATOM 1373 O O . TYR A 1 223 ? 23.496 18.347 14.082 1.00 25.44 199 TYR A O 1
ATOM 1382 N N . LEU A 1 224 ? 25.634 17.834 13.628 1.00 24.78 200 LEU A N 1
ATOM 1383 C CA . LEU A 1 224 ? 25.531 18.052 12.188 1.00 24.58 200 LEU A CA 1
ATOM 1384 C C . LEU A 1 224 ? 25.754 16.799 11.315 1.00 24.72 200 LEU A C 1
ATOM 1385 O O . LEU A 1 224 ? 25.556 16.845 10.073 1.00 25.34 200 LEU A O 1
ATOM 1390 N N . PHE A 1 225 ? 26.130 15.693 11.956 1.00 23.50 201 PHE A N 1
ATOM 1391 C CA . PHE A 1 225 ? 26.510 14.465 11.251 1.00 22.37 201 PHE A CA 1
ATOM 1392 C C . PHE A 1 225 ? 25.802 13.251 11.878 1.00 21.86 201 PHE A C 1
ATOM 1393 O O . PHE A 1 225 ? 26.385 12.628 12.765 1.00 21.50 201 PHE A O 1
ATOM 1401 N N . PRO A 1 226 ? 24.529 12.947 11.467 1.00 22.04 202 PRO A N 1
ATOM 1402 C CA . PRO A 1 226 ? 23.791 11.823 12.044 1.00 21.60 202 PRO A CA 1
ATOM 1403 C C . PRO A 1 226 ? 24.555 10.504 12.049 1.00 21.95 202 PRO A C 1
ATOM 1404 O O . PRO A 1 226 ? 25.160 10.106 11.025 1.00 20.53 202 PRO A O 1
ATOM 1408 N N . ASP A 1 227 ? 24.532 9.863 13.224 1.00 21.57 203 ASP A N 1
ATOM 1409 C CA . ASP A 1 227 ? 25.170 8.546 13.476 1.00 23.96 203 ASP A CA 1
ATOM 1410 C C . ASP A 1 227 ? 26.689 8.470 13.318 1.00 22.90 203 ASP A C 1
ATOM 1411 O O . ASP A 1 227 ? 27.252 7.373 13.248 1.00 22.05 203 ASP A O 1
ATOM 1416 N N . SER A 1 228 ? 27.330 9.636 13.302 1.00 23.57 204 SER A N 1
ATOM 1417 C CA . SER A 1 228 ? 28.782 9.703 13.172 1.00 23.26 204 SER A CA 1
ATOM 1418 C C . SER A 1 228 ? 29.518 9.144 14.404 1.00 23.48 204 SER A C 1
ATOM 1419 O O . SER A 1 228 ? 30.693 8.818 14.314 1.00 23.63 204 SER A O 1
ATOM 1422 N N . SER A 1 229 ? 28.841 9.055 15.558 1.00 24.37 205 SER A N 1
ATOM 1423 C CA . SER A 1 229 ? 29.491 8.512 16.747 1.00 24.69 205 SER A CA 1
ATOM 1424 C C . SER A 1 229 ? 29.642 6.980 16.615 1.00 25.13 205 SER A C 1
ATOM 1425 O O . SER A 1 229 ? 30.376 6.360 17.386 1.00 24.78 205 SER A O 1
ATOM 1428 N N . LYS A 1 230 ? 28.960 6.391 15.620 1.00 25.22 206 LYS A N 1
ATOM 1429 C CA . LYS A 1 230 ? 29.173 4.986 15.240 1.00 25.74 206 LYS A CA 1
ATOM 1430 C C . LYS A 1 230 ? 30.523 4.763 14.550 1.00 25.73 206 LYS A C 1
ATOM 1431 O O . LYS A 1 230 ? 30.965 3.624 14.399 1.00 26.19 206 LYS A O 1
ATOM 1437 N N . ASN A 1 231 ? 31.166 5.850 14.142 1.00 25.29 207 ASN A N 1
ATOM 1438 C CA . ASN A 1 231 ? 32.508 5.811 13.633 1.00 25.32 207 ASN A CA 1
ATOM 1439 C C . ASN A 1 231 ? 33.460 5.796 14.798 1.00 25.62 207 ASN A C 1
ATOM 1440 O O . ASN A 1 231 ? 33.506 6.717 15.588 1.00 25.28 207 ASN A O 1
ATOM 1445 N N . SER A 1 232 ? 34.224 4.724 14.916 1.00 25.63 208 SER A N 1
ATOM 1446 C CA . SER A 1 232 ? 35.141 4.610 16.029 1.00 26.44 208 SER A CA 1
ATOM 1447 C C . SER A 1 232 ? 36.285 5.637 16.014 1.00 26.06 208 SER A C 1
ATOM 1448 O O . SER A 1 232 ? 36.906 5.911 17.045 1.00 25.71 208 SER A O 1
ATOM 1451 N N . LYS A 1 233 ? 36.519 6.282 14.868 1.00 25.07 209 LYS A N 1
ATOM 1452 C CA . LYS A 1 233 ? 37.532 7.348 14.803 1.00 25.29 209 LYS A CA 1
ATOM 1453 C C . LYS A 1 233 ? 37.012 8.705 15.242 1.00 24.07 209 LYS A C 1
ATOM 1454 O O . LYS A 1 233 ? 37.798 9.626 15.428 1.00 24.09 209 LYS A O 1
ATOM 1460 N N . LYS A 1 234 ? 35.700 8.839 15.432 1.00 22.72 210 LYS A N 1
ATOM 1461 C CA . LYS A 1 234 ? 35.163 10.136 15.891 1.00 22.01 210 LYS A CA 1
ATOM 1462 C C . LYS A 1 234 ? 35.602 10.338 17.330 1.00 22.90 210 LYS A C 1
ATOM 1463 O O . LYS A 1 234 ? 35.461 9.446 18.168 1.00 22.62 210 LYS A O 1
ATOM 1469 N N . HIS A 1 235 ? 36.160 11.513 17.597 1.00 23.54 211 HIS A N 1
ATOM 1470 C CA . HIS A 1 235 ? 36.648 11.877 18.919 1.00 24.58 211 HIS A CA 1
ATOM 1471 C C . HIS A 1 235 ? 35.682 12.824 19.621 1.00 24.45 211 HIS A C 1
ATOM 1472 O O . HIS A 1 235 ? 35.572 14.004 19.264 1.00 26.99 211 HIS A O 1
ATOM 1479 N N . ILE A 1 236 ? 34.934 12.314 20.587 1.00 23.46 212 ILE A N 1
ATOM 1480 C CA . ILE A 1 236 ? 33.933 13.128 21.287 1.00 22.76 212 ILE A CA 1
ATOM 1481 C C . ILE A 1 236 ? 34.547 13.644 22.637 1.00 21.86 212 ILE A C 1
ATOM 1482 O O . ILE A 1 236 ? 34.869 12.863 23.539 1.00 21.19 212 ILE A O 1
ATOM 1487 N N . LEU A 1 237 ? 34.703 14.970 22.754 1.00 21.44 213 LEU A N 1
ATOM 1488 C CA . LEU A 1 237 ? 35.064 15.588 24.027 1.00 21.19 213 LEU A CA 1
ATOM 1489 C C . LEU A 1 237 ? 33.932 15.446 25.034 1.00 21.29 213 LEU A C 1
ATOM 1490 O O . LEU A 1 237 ? 32.744 15.613 24.666 1.00 19.72 213 LEU A O 1
ATOM 1495 N N . ASN A 1 238 ? 34.288 15.165 26.292 1.00 21.39 214 ASN A N 1
ATOM 1496 C CA . ASN A 1 238 ? 33.336 15.225 27.379 1.00 21.90 214 ASN A CA 1
ATOM 1497 C C . ASN A 1 238 ? 33.042 16.696 27.729 1.00 22.31 214 ASN A C 1
ATOM 1498 O O . ASN A 1 238 ? 33.673 17.590 27.195 1.00 21.21 214 ASN A O 1
ATOM 1503 N N . GLY A 1 239 ? 32.083 16.961 28.601 1.00 22.13 215 GLY A N 1
ATOM 1504 C CA . GLY A 1 239 ? 31.686 18.359 28.851 1.00 21.88 215 GLY A CA 1
ATOM 1505 C C . GLY A 1 239 ? 32.738 19.295 29.406 1.00 23.14 215 GLY A C 1
ATOM 1506 O O . GLY A 1 239 ? 32.816 20.473 29.051 1.00 22.18 215 GLY A O 1
ATOM 1507 N N . GLU A 1 240 ? 33.576 18.745 30.267 1.00 24.08 216 GLU A N 1
ATOM 1508 C CA . GLU A 1 240 ? 34.638 19.472 30.862 1.00 24.43 216 GLU A CA 1
ATOM 1509 C C . GLU A 1 240 ? 35.675 19.816 29.789 1.00 23.89 216 GLU A C 1
ATOM 1510 O O . GLU A 1 240 ? 36.081 21.003 29.682 1.00 23.96 216 GLU A O 1
ATOM 1516 N N . GLU A 1 241 ? 36.088 18.815 28.984 1.00 22.62 217 GLU A N 1
ATOM 1517 C CA . GLU A 1 241 ? 37.080 19.043 27.907 1.00 23.88 217 GLU A CA 1
ATOM 1518 C C . GLU A 1 241 ? 36.544 20.032 26.890 1.00 22.44 217 GLU A C 1
ATOM 1519 O O . GLU A 1 241 ? 37.304 20.796 26.347 1.00 22.35 217 GLU A O 1
ATOM 1525 N N . LEU A 1 242 ? 35.252 19.951 26.585 1.00 21.58 218 LEU A N 1
ATOM 1526 C CA . LEU A 1 242 ? 34.628 20.794 25.579 1.00 21.49 218 LEU A CA 1
ATOM 1527 C C . LEU A 1 242 ? 34.552 22.236 26.068 1.00 24.11 218 LEU A C 1
ATOM 1528 O O . LEU A 1 242 ? 34.787 23.172 25.295 1.00 22.97 218 LEU A O 1
ATOM 1541 N N . LYS A 1 244 ? 36.662 23.563 28.147 1.00 24.98 220 LYS A N 1
ATOM 1542 C CA . LYS A 1 244 ? 38.059 24.006 28.008 1.00 25.35 220 LYS A CA 1
ATOM 1543 C C . LYS A 1 244 ? 38.524 24.264 26.558 1.00 25.04 220 LYS A C 1
ATOM 1544 O O . LYS A 1 244 ? 39.386 25.119 26.289 1.00 24.88 220 LYS A O 1
ATOM 1550 N N . TRP A 1 245 ? 38.000 23.475 25.645 1.00 24.15 221 TRP A N 1
ATOM 1551 C CA . TRP A 1 245 ? 38.285 23.597 24.218 1.00 24.12 221 TRP A CA 1
ATOM 1552 C C . TRP A 1 245 ? 37.736 24.935 23.706 1.00 23.35 221 TRP A C 1
ATOM 1553 O O . TRP A 1 245 ? 38.455 25.694 23.099 1.00 23.69 221 TRP A O 1
ATOM 1564 N N . TRP A 1 246 ? 36.467 25.227 23.959 1.00 22.93 222 TRP A N 1
ATOM 1565 C CA . TRP A 1 246 ? 35.906 26.530 23.628 1.00 23.10 222 TRP A CA 1
ATOM 1566 C C . TRP A 1 246 ? 36.584 27.670 24.431 1.00 24.16 222 TRP A C 1
ATOM 1567 O O . TRP A 1 246 ? 36.732 28.779 23.917 1.00 24.73 222 TRP A O 1
ATOM 1578 N N . GLY A 1 247 ? 36.924 27.452 25.701 1.00 21.56 223 GLY A N 1
ATOM 1579 C CA . GLY A 1 247 ? 37.479 28.560 26.473 1.00 23.24 223 GLY A CA 1
ATOM 1580 C C . GLY A 1 247 ? 38.855 28.887 25.868 1.00 22.91 223 GLY A C 1
ATOM 1581 O O . GLY A 1 247 ? 39.264 30.044 25.791 1.00 25.04 223 GLY A O 1
ATOM 1582 N N . PHE A 1 248 ? 39.529 27.883 25.373 1.00 20.90 224 PHE A N 1
ATOM 1583 C CA . PHE A 1 248 ? 40.870 28.144 24.707 1.00 21.05 224 PHE A CA 1
ATOM 1584 C C . PHE A 1 248 ? 40.654 28.981 23.411 1.00 21.05 224 PHE A C 1
ATOM 1585 O O . PHE A 1 248 ? 41.346 29.995 23.179 1.00 22.49 224 PHE A O 1
ATOM 1593 N N . ILE A 1 249 ? 39.708 28.563 22.553 1.00 20.19 225 ILE A N 1
ATOM 1594 C CA . ILE A 1 249 ? 39.356 29.321 21.322 1.00 22.55 225 ILE A CA 1
ATOM 1595 C C . ILE A 1 249 ? 39.010 30.797 21.679 1.00 22.54 225 ILE A C 1
ATOM 1596 O O . ILE A 1 249 ? 39.603 31.711 21.096 1.00 19.64 225 ILE A O 1
ATOM 1601 N N . LEU A 1 250 ? 38.062 31.016 22.613 1.00 21.89 226 LEU A N 1
ATOM 1602 C CA . LEU A 1 250 ? 37.684 32.398 23.022 1.00 22.11 226 LEU A CA 1
ATOM 1603 C C . LEU A 1 250 ? 38.834 33.190 23.621 1.00 23.24 226 LEU A C 1
ATOM 1604 O O . LEU A 1 250 ? 38.999 34.408 23.330 1.00 23.42 226 LEU A O 1
ATOM 1609 N N . ASP A 1 251 ? 39.647 32.534 24.432 1.00 21.92 227 ASP A N 1
ATOM 1610 C CA . ASP A 1 251 ? 40.794 33.218 25.021 1.00 21.60 227 ASP A CA 1
ATOM 1611 C C . ASP A 1 251 ? 41.655 33.743 23.868 1.00 21.48 227 ASP A C 1
ATOM 1612 O O . ASP A 1 251 ? 42.049 34.915 23.903 1.00 20.00 227 ASP A O 1
ATOM 1617 N N . ARG A 1 252 ? 41.934 32.910 22.846 1.00 21.52 228 ARG A N 1
ATOM 1618 C CA . ARG A 1 252 ? 42.787 33.360 21.695 1.00 22.64 228 ARG A CA 1
ATOM 1619 C C . ARG A 1 252 ? 42.063 34.380 20.865 1.00 21.13 228 ARG A C 1
ATOM 1620 O O . ARG A 1 252 ? 42.632 35.299 20.389 1.00 18.59 228 ARG A O 1
ATOM 1628 N N . LEU A 1 253 ? 40.765 34.293 20.753 1.00 21.54 229 LEU A N 1
ATOM 1629 C CA . LEU A 1 253 ? 40.081 35.345 20.022 1.00 21.39 229 LEU A CA 1
ATOM 1630 C C . LEU A 1 253 ? 40.233 36.689 20.696 1.00 20.62 229 LEU A C 1
ATOM 1631 O O . LEU A 1 253 ? 40.293 37.732 20.025 1.00 20.31 229 LEU A O 1
ATOM 1636 N N . LEU A 1 254 ? 40.223 36.681 22.030 1.00 21.93 230 LEU A N 1
ATOM 1637 C CA . LEU A 1 254 ? 40.259 37.901 22.829 1.00 20.58 230 LEU A CA 1
ATOM 1638 C C . LEU A 1 254 ? 41.636 38.505 22.636 1.00 22.01 230 LEU A C 1
ATOM 1639 O O . LEU A 1 254 ? 41.804 39.700 22.433 1.00 23.22 230 LEU A O 1
ATOM 1644 N N . ILE A 1 255 ? 42.639 37.659 22.656 1.00 23.58 231 ILE A N 1
ATOM 1645 C CA . ILE A 1 255 ? 43.979 38.148 22.639 1.00 23.82 231 ILE A CA 1
ATOM 1646 C C . ILE A 1 255 ? 44.418 38.627 21.209 1.00 24.76 231 ILE A C 1
ATOM 1647 O O . ILE A 1 255 ? 45.138 39.645 21.020 1.00 24.24 231 ILE A O 1
ATOM 1652 N N . GLU A 1 256 ? 44.002 37.870 20.202 1.00 23.90 232 GLU A N 1
ATOM 1653 C CA . GLU A 1 256 ? 44.347 38.151 18.791 1.00 24.20 232 GLU A CA 1
ATOM 1654 C C . GLU A 1 256 ? 43.467 39.232 18.171 1.00 24.38 232 GLU A C 1
ATOM 1655 O O . GLU A 1 256 ? 43.884 39.896 17.223 1.00 23.74 232 GLU A O 1
ATOM 1661 N N . CYS A 1 257 ? 42.201 39.338 18.617 1.00 22.86 233 CYS A N 1
ATOM 1662 C CA . CYS A 1 257 ? 41.230 40.142 17.900 1.00 24.60 233 CYS A CA 1
ATOM 1663 C C . CYS A 1 257 ? 40.501 41.255 18.664 1.00 25.26 233 CYS A C 1
ATOM 1664 O O . CYS A 1 257 ? 39.812 42.024 18.021 1.00 27.88 233 CYS A O 1
ATOM 1667 N N . PHE A 1 258 ? 40.560 41.290 20.004 1.00 24.46 234 PHE A N 1
ATOM 1668 C CA . PHE A 1 258 ? 39.827 42.297 20.778 1.00 23.45 234 PHE A CA 1
ATOM 1669 C C . PHE A 1 258 ? 40.660 43.278 21.565 1.00 23.25 234 PHE A C 1
ATOM 1670 O O . PHE A 1 258 ? 41.795 42.995 21.962 1.00 22.02 234 PHE A O 1
ATOM 1678 N N . GLN A 1 259 ? 40.073 44.441 21.826 1.00 22.65 235 GLN A N 1
ATOM 1679 C CA . GLN A 1 259 ? 40.763 45.423 22.649 1.00 22.92 235 GLN A CA 1
ATOM 1680 C C . GLN A 1 259 ? 40.791 44.910 24.093 1.00 23.19 235 GLN A C 1
ATOM 1681 O O . GLN A 1 259 ? 39.974 44.035 24.477 1.00 21.44 235 GLN A O 1
ATOM 1687 N N . ASN A 1 260 ? 41.740 45.445 24.856 1.00 24.22 236 ASN A N 1
ATOM 1688 C CA . ASN A 1 260 ? 41.933 45.111 26.262 1.00 27.41 236 ASN A CA 1
ATOM 1689 C C . ASN A 1 260 ? 40.885 45.593 27.221 1.00 27.54 236 ASN A C 1
ATOM 1690 O O . ASN A 1 260 ? 40.992 45.382 28.431 1.00 28.45 236 ASN A O 1
ATOM 1695 N N . ASP A 1 261 ? 39.851 46.222 26.710 1.00 27.66 237 ASP A N 1
ATOM 1696 C CA . ASP A 1 261 ? 38.818 46.634 27.646 1.00 28.32 237 ASP A CA 1
ATOM 1697 C C . ASP A 1 261 ? 37.542 45.799 27.512 1.00 26.66 237 ASP A C 1
ATOM 1698 O O . ASP A 1 261 ? 36.456 46.190 27.974 1.00 26.20 237 ASP A O 1
ATOM 1703 N N . THR A 1 262 ? 37.715 44.620 26.909 1.00 24.56 238 THR A N 1
ATOM 1704 C CA . THR A 1 262 ? 36.634 43.721 26.525 1.00 23.74 238 THR A CA 1
ATOM 1705 C C . THR A 1 262 ? 36.130 42.870 27.714 1.00 23.85 238 THR A C 1
ATOM 1706 O O . THR A 1 262 ? 36.888 42.361 28.539 1.00 22.90 238 THR A O 1
ATOM 1710 N N . GLN A 1 263 ? 34.821 42.745 27.799 1.00 22.09 239 GLN A N 1
ATOM 1711 C CA . GLN A 1 263 ? 34.194 41.834 28.747 1.00 23.09 239 GLN A CA 1
ATOM 1712 C C . GLN A 1 263 ? 34.351 40.367 28.230 1.00 22.52 239 GLN A C 1
ATOM 1713 O O . GLN A 1 263 ? 34.136 40.083 27.036 1.00 22.31 239 GLN A O 1
ATOM 1719 N N . ALA A 1 264 ? 34.771 39.452 29.113 1.00 22.10 240 ALA A N 1
ATOM 1720 C CA . ALA A 1 264 ? 34.938 38.000 28.782 1.00 21.86 240 ALA A CA 1
ATOM 1721 C C . ALA A 1 264 ? 34.333 37.249 29.979 1.00 22.77 240 ALA A C 1
ATOM 1722 O O . ALA A 1 264 ? 34.807 37.455 31.099 1.00 22.66 240 ALA A O 1
ATOM 1724 N N . LYS A 1 265 ? 33.267 36.455 29.757 1.00 21.98 241 LYS A N 1
ATOM 1725 C CA . LYS A 1 265 ? 32.413 35.910 30.830 1.00 22.50 241 LYS A CA 1
ATOM 1726 C C . LYS A 1 265 ? 32.223 34.377 30.649 1.00 23.23 241 LYS A C 1
ATOM 1727 O O . LYS A 1 265 ? 32.053 33.927 29.528 1.00 23.55 241 LYS A O 1
ATOM 1733 N N . LEU A 1 266 ? 32.196 33.618 31.752 1.00 24.36 242 LEU A N 1
ATOM 1734 C CA . LEU A 1 266 ? 31.972 32.161 31.721 1.00 24.16 242 LEU A CA 1
ATOM 1735 C C . LEU A 1 266 ? 31.065 31.875 32.899 1.00 25.90 242 LEU A C 1
ATOM 1736 O O . LEU A 1 266 ? 31.352 32.376 34.010 1.00 25.22 242 LEU A O 1
ATOM 1741 N N . ARG A 1 267 ? 29.981 31.118 32.682 1.00 26.64 243 ARG A N 1
ATOM 1742 C CA . ARG A 1 267 ? 29.237 30.530 33.786 1.00 29.28 243 ARG A CA 1
ATOM 1743 C C . ARG A 1 267 ? 28.899 29.089 33.479 1.00 30.45 243 ARG A C 1
ATOM 1744 O O . ARG A 1 267 ? 28.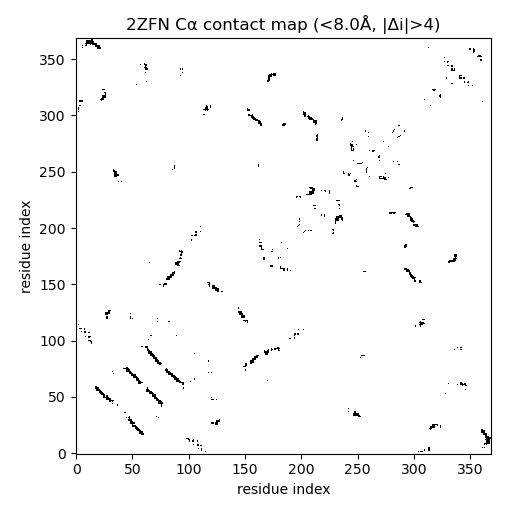774 28.687 32.313 1.00 28.90 243 ARG A O 1
ATOM 1752 N N . ILE A 1 268 ? 28.749 28.298 34.533 1.00 32.07 244 ILE A N 1
ATOM 1753 C CA . ILE A 1 268 ? 28.358 26.912 34.395 1.00 35.04 244 ILE A CA 1
ATOM 1754 C C . ILE A 1 268 ? 27.020 26.761 35.098 1.00 37.29 244 ILE A C 1
ATOM 1755 O O . ILE A 1 268 ? 26.991 26.644 36.322 1.00 38.11 244 ILE A O 1
ATOM 1760 N N . PRO A 1 269 ? 25.907 26.802 34.334 1.00 39.04 245 PRO A N 1
ATOM 1761 C CA . PRO A 1 269 ? 24.608 27.034 34.980 1.00 40.06 245 PRO A CA 1
ATOM 1762 C C . PRO A 1 269 ? 24.334 26.069 36.117 1.00 41.60 245 PRO A C 1
ATOM 1763 O O . PRO A 1 269 ? 24.742 24.885 36.048 1.00 40.27 245 PRO A O 1
ATOM 1767 N N . GLY A 1 270 ? 23.702 26.625 37.169 1.00 43.49 246 GLY A N 1
ATOM 1768 C CA . GLY A 1 270 ? 23.388 25.927 38.421 1.00 44.96 246 GLY A CA 1
ATOM 1769 C C . GLY A 1 270 ? 24.551 25.543 39.336 1.00 46.15 246 GLY A C 1
ATOM 1770 O O . GLY A 1 270 ? 24.329 24.901 40.381 1.00 46.52 246 GLY A O 1
ATOM 1771 N N . GLU A 1 271 ? 25.780 25.900 38.954 1.00 46.80 247 GLU A N 1
ATOM 1772 C CA . GLU A 1 271 ? 26.986 25.524 39.724 1.00 47.71 247 GLU A CA 1
ATOM 1773 C C . GLU A 1 271 ? 27.482 26.736 40.513 1.00 47.51 247 GLU A C 1
ATOM 1774 O O . GLU A 1 271 ? 27.278 27.886 40.097 1.00 47.66 247 GLU A O 1
ATOM 1780 N N . ASP A 1 272 ? 28.094 26.470 41.665 1.00 47.74 248 ASP A N 1
ATOM 1781 C CA . ASP A 1 272 ? 28.736 27.505 42.495 1.00 47.87 248 ASP A CA 1
ATOM 1782 C C . ASP A 1 272 ? 29.907 28.153 41.726 1.00 47.09 248 ASP A C 1
ATOM 1783 O O . ASP A 1 272 ? 30.695 27.443 41.097 1.00 46.73 248 ASP A O 1
ATOM 1788 N N . PRO A 1 273 ? 29.999 29.498 41.759 1.00 46.94 249 PRO A N 1
ATOM 1789 C CA . PRO A 1 273 ? 31.059 30.254 41.048 1.00 46.89 249 PRO A CA 1
ATOM 1790 C C . PRO A 1 273 ? 32.521 29.954 41.425 1.00 46.80 249 PRO A C 1
ATOM 1791 O O . PRO A 1 273 ? 33.434 30.415 40.736 1.00 46.40 249 PRO A O 1
ATOM 1795 N N . ALA A 1 274 ? 32.747 29.197 42.492 1.00 46.68 250 ALA A N 1
ATOM 1796 C CA . ALA A 1 274 ? 34.109 28.942 42.963 1.00 46.80 250 ALA A CA 1
ATOM 1797 C C . ALA A 1 274 ? 34.864 28.044 42.005 1.00 47.23 250 ALA A C 1
ATOM 1798 O O . ALA A 1 274 ? 36.073 28.228 41.805 1.00 47.07 250 ALA A O 1
ATOM 1800 N N . ARG A 1 275 ? 34.158 27.065 41.425 1.00 47.37 251 ARG A N 1
ATOM 1801 C CA . ARG A 1 275 ? 34.736 26.225 40.376 1.00 48.26 251 ARG A CA 1
ATOM 1802 C C . ARG A 1 275 ? 35.132 27.016 39.121 1.00 46.76 251 ARG A C 1
ATOM 1803 O O . ARG A 1 275 ? 36.276 26.933 38.655 1.00 46.49 251 ARG A O 1
ATOM 1811 N N . VAL A 1 276 ? 34.176 27.768 38.585 1.00 46.16 252 VAL A N 1
ATOM 1812 C CA . VAL A 1 276 ? 34.418 28.636 37.437 1.00 45.08 252 VAL A CA 1
ATOM 1813 C C . VAL A 1 276 ? 35.695 29.498 37.610 1.00 44.54 252 VAL A C 1
ATOM 1814 O O . VAL A 1 276 ? 36.569 29.483 36.754 1.00 44.14 252 VAL A O 1
ATOM 1818 N N . ARG A 1 277 ? 35.805 30.217 38.733 1.00 44.46 253 ARG A N 1
ATOM 1819 C CA . ARG A 1 277 ? 36.889 31.190 38.995 1.00 44.68 253 ARG A CA 1
ATOM 1820 C C . ARG A 1 277 ? 38.321 30.624 38.931 1.00 44.10 253 ARG A C 1
ATOM 1821 O O . ARG A 1 277 ? 39.272 31.301 38.521 1.00 43.89 253 ARG A O 1
ATOM 1829 N N . SER A 1 278 ? 38.464 29.398 39.403 1.00 43.95 254 SER A N 1
ATOM 1830 C CA . SER A 1 278 ? 39.731 28.662 39.442 1.00 43.76 254 SER A CA 1
ATOM 1831 C C . SER A 1 278 ? 40.257 28.415 38.022 1.00 42.48 254 SER A C 1
ATOM 1832 O O . SER A 1 278 ? 41.424 28.714 37.706 1.00 42.98 254 SER A O 1
ATOM 1835 N N . TYR A 1 279 ? 39.386 27.837 37.193 1.00 40.54 255 TYR A N 1
ATOM 1836 C CA . TYR A 1 279 ? 39.660 27.643 35.772 1.00 38.69 255 TYR A CA 1
ATOM 1837 C C . TYR A 1 279 ? 40.100 28.945 35.093 1.00 37.48 255 TYR A C 1
ATOM 1838 O O . TYR A 1 279 ? 41.189 29.008 34.507 1.00 37.96 255 TYR A O 1
ATOM 1847 N N . LEU A 1 280 ? 39.294 29.993 35.227 1.00 35.08 256 LEU A N 1
ATOM 1848 C CA . LEU A 1 280 ? 39.615 31.281 34.583 1.00 32.80 256 LEU A CA 1
ATOM 1849 C C . LEU A 1 280 ? 41.032 31.779 34.883 1.00 32.92 256 LEU A C 1
ATOM 1850 O O . LEU A 1 280 ? 41.580 32.523 34.092 1.00 30.80 256 LEU A O 1
ATOM 1855 N N . ARG A 1 281 ? 41.629 31.343 36.002 1.00 34.43 257 ARG A N 1
ATOM 1856 C CA . ARG A 1 281 ? 42.990 31.792 36.376 1.00 36.63 257 ARG A CA 1
ATOM 1857 C C . ARG A 1 281 ? 44.070 31.425 35.348 1.00 35.93 257 ARG A C 1
ATOM 1858 O O . ARG A 1 281 ? 45.103 32.119 35.254 1.00 36.62 257 ARG A O 1
ATOM 1866 N N . GLY A 1 282 ? 43.832 30.361 34.576 1.00 34.79 258 GLY A N 1
ATOM 1867 C CA . GLY A 1 282 ? 44.786 29.937 33.537 1.00 34.65 258 GLY A CA 1
ATOM 1868 C C . GLY A 1 282 ? 44.675 30.673 32.198 1.00 33.74 258 GLY A C 1
ATOM 1869 O O . GLY A 1 282 ? 45.517 30.497 31.336 1.00 33.87 258 GLY A O 1
ATOM 1878 N N . LYS A 1 284 ? 44.931 33.571 29.338 1.00 27.72 260 LYS A N 1
ATOM 1879 C CA . LYS A 1 284 ? 45.909 34.633 29.035 1.00 28.05 260 LYS A CA 1
ATOM 1880 C C . LYS A 1 284 ? 45.284 36.020 28.828 1.00 26.71 260 LYS A C 1
ATOM 1881 O O . LYS A 1 284 ? 45.943 37.028 29.069 1.00 27.63 260 LYS A O 1
ATOM 1887 N N . TYR A 1 285 ? 44.028 36.075 28.378 1.00 25.28 261 TYR A N 1
ATOM 1888 C CA . TYR A 1 285 ? 43.284 37.353 28.376 1.00 24.10 261 TYR A CA 1
ATOM 1889 C C . TYR A 1 285 ? 43.059 37.739 29.867 1.00 24.08 261 TYR A C 1
ATOM 1890 O O . TYR A 1 285 ? 42.485 36.940 30.653 1.00 23.91 261 TYR A O 1
ATOM 1899 N N . PRO A 1 286 ? 43.505 38.944 30.255 1.00 23.56 262 PRO A N 1
ATOM 1900 C CA . PRO A 1 286 ? 43.541 39.308 31.684 1.00 23.54 262 PRO A CA 1
ATOM 1901 C C . PRO A 1 286 ? 42.189 39.675 32.339 1.00 23.78 262 PRO A C 1
ATOM 1902 O O . PRO A 1 286 ? 42.144 39.878 33.532 1.00 24.09 262 PRO A O 1
ATOM 1906 N N . LEU A 1 287 ? 41.102 39.693 31.597 1.00 23.24 263 LEU A N 1
ATOM 1907 C CA . LEU A 1 287 ? 39.861 40.209 32.166 1.00 22.74 263 LEU A CA 1
ATOM 1908 C C . LEU A 1 287 ? 38.649 39.271 32.126 1.00 23.13 263 LEU A C 1
ATOM 1909 O O . LEU A 1 287 ? 37.510 39.735 32.034 1.00 22.82 263 LEU A O 1
ATOM 1914 N N . TRP A 1 288 ? 38.890 37.967 32.192 1.00 22.85 264 TRP A N 1
ATOM 1915 C CA . TRP A 1 288 ? 37.805 37.008 32.288 1.00 21.80 264 TRP A CA 1
ATOM 1916 C C . TRP A 1 288 ? 37.173 37.160 33.663 1.00 22.05 264 TRP A C 1
ATOM 1917 O O . TRP A 1 288 ? 37.881 37.304 34.652 1.00 22.06 264 TRP A O 1
ATOM 1928 N N . GLN A 1 289 ? 35.847 37.111 33.720 1.00 22.02 265 GLN A N 1
ATOM 1929 C CA . GLN A 1 289 ? 35.136 37.057 34.990 1.00 22.00 265 GLN A CA 1
ATOM 1930 C C . GLN A 1 289 ? 34.075 35.962 34.926 1.00 22.96 265 GLN A C 1
ATOM 1931 O O . GLN A 1 289 ? 33.593 35.607 33.834 1.00 21.90 265 GLN A O 1
ATOM 1937 N N . VAL A 1 290 ? 33.697 35.441 36.095 1.00 24.04 266 VAL A N 1
ATOM 1938 C CA . VAL A 1 290 ? 32.515 34.560 36.206 1.00 23.17 266 VAL A CA 1
ATOM 1939 C C . VAL A 1 290 ? 31.215 35.349 35.967 1.00 23.86 266 VAL A C 1
ATOM 1940 O O . VAL A 1 290 ? 31.008 36.448 36.514 1.00 22.96 266 VAL A O 1
ATOM 1944 N N . GLY A 1 291 ? 30.322 34.789 35.169 1.00 21.98 267 GLY A N 1
ATOM 1945 C CA . GLY A 1 291 ? 29.042 35.421 34.946 1.00 23.52 267 GLY A CA 1
ATOM 1946 C C . GLY A 1 291 ? 28.696 35.392 33.485 1.00 23.77 267 GLY A C 1
ATOM 1947 O O . GLY A 1 291 ? 28.999 34.432 32.812 1.00 23.04 267 GLY A O 1
ATOM 1948 N N . ASP A 1 292 ? 28.043 36.440 32.992 1.00 24.49 268 ASP A N 1
ATOM 1949 C CA . ASP A 1 292 ? 27.607 36.474 31.591 1.00 25.44 268 ASP A CA 1
ATOM 1950 C C . ASP A 1 292 ? 27.562 37.926 31.139 1.00 25.88 268 ASP A C 1
ATOM 1951 O O . ASP A 1 292 ? 27.730 38.834 31.951 1.00 25.83 268 ASP A O 1
ATOM 1956 N N . ILE A 1 293 ? 27.313 38.126 29.850 1.00 26.00 269 ILE A N 1
ATOM 1957 C CA . ILE A 1 293 ? 27.206 39.454 29.276 1.00 26.67 269 ILE A CA 1
ATOM 1958 C C . ILE A 1 293 ? 25.796 39.989 29.243 1.00 28.60 269 ILE A C 1
ATOM 1959 O O . ILE A 1 293 ? 25.551 40.970 28.568 1.00 29.04 269 ILE A O 1
ATOM 1964 N N . PHE A 1 294 ? 24.881 39.361 29.950 1.00 31.90 270 PHE A N 1
ATOM 1965 C CA . PHE A 1 294 ? 23.476 39.789 29.882 1.00 36.58 270 PHE A CA 1
ATOM 1966 C C . PHE A 1 294 ? 23.083 40.604 31.089 1.00 40.65 270 PHE A C 1
ATOM 1967 O O . PHE A 1 294 ? 22.046 41.271 31.053 1.00 43.23 270 PHE A O 1
ATOM 1975 N N . THR A 1 295 ? 23.916 40.561 32.123 1.00 44.75 271 THR A N 1
ATOM 1976 C CA . THR A 1 295 ? 23.610 41.093 33.465 1.00 48.78 271 THR A CA 1
ATOM 1977 C C . THR A 1 295 ? 23.253 42.562 33.449 1.00 51.20 271 THR A C 1
ATOM 1978 O O . THR A 1 295 ? 23.704 43.308 32.575 1.00 51.89 271 THR A O 1
ATOM 1982 N N . SER A 1 296 ? 22.446 42.954 34.432 1.00 53.97 272 SER A N 1
ATOM 1983 C CA . SER A 1 296 ? 22.042 44.336 34.704 1.00 57.03 272 SER A CA 1
ATOM 1984 C C . SER A 1 296 ? 20.537 44.459 34.693 1.00 58.33 272 SER A C 1
ATOM 1985 O O . SER A 1 296 ? 19.805 43.559 34.253 1.00 58.70 272 SER A O 1
ATOM 1988 N N . LYS A 1 297 ? 20.102 45.623 35.145 1.00 60.03 273 LYS A N 1
ATOM 1989 C CA . LYS A 1 297 ? 18.723 45.854 35.505 1.00 61.31 273 LYS A CA 1
ATOM 1990 C C . LYS A 1 297 ? 17.847 46.341 34.335 1.00 61.53 273 LYS A C 1
ATOM 1991 O O . LYS A 1 297 ? 17.442 47.515 34.301 1.00 61.89 273 LYS A O 1
ATOM 1997 N N . GLU A 1 298 ? 17.566 45.437 33.382 1.00 61.47 274 GLU A N 1
ATOM 1998 C CA . GLU A 1 298 ? 16.395 45.590 32.499 1.00 61.10 274 GLU A CA 1
ATOM 1999 C C . GLU A 1 298 ? 15.191 45.085 33.305 1.00 60.04 274 GLU A C 1
ATOM 2000 O O . GLU A 1 298 ? 14.212 44.556 32.767 1.00 60.63 274 GLU A O 1
ATOM 2006 N N . ASN A 1 299 ? 15.264 45.358 34.607 1.00 58.30 275 ASN A N 1
ATOM 2007 C CA . ASN A 1 299 ? 14.756 44.487 35.663 1.00 56.16 275 ASN A CA 1
ATOM 2008 C C . ASN A 1 299 ? 15.580 43.178 35.661 1.00 53.46 275 ASN A C 1
ATOM 2009 O O . ASN A 1 299 ? 16.269 42.868 34.682 1.00 53.62 275 ASN A O 1
ATOM 2014 N N . SER A 1 300 ? 15.519 42.462 36.785 1.00 49.68 276 SER A N 1
ATOM 2015 C CA . SER A 1 300 ? 16.163 41.170 37.003 1.00 45.55 276 SER A CA 1
ATOM 2016 C C . SER A 1 300 ? 15.438 40.001 36.314 1.00 42.42 276 SER A C 1
ATOM 2017 O O . SER A 1 300 ? 15.889 38.866 36.412 1.00 41.60 276 SER A O 1
ATOM 2020 N N . LEU A 1 301 ? 14.295 40.270 35.675 1.00 38.80 277 LEU A N 1
ATOM 2021 C CA . LEU A 1 301 ? 13.466 39.246 35.032 1.00 35.37 277 LEU A CA 1
ATOM 2022 C C . LEU A 1 301 ? 14.209 38.620 33.847 1.00 34.10 277 LEU A C 1
ATOM 2023 O O . LEU A 1 301 ? 14.686 39.344 32.974 1.00 33.51 277 LEU A O 1
ATOM 2028 N N . ALA A 1 302 ? 14.296 37.287 33.815 1.00 32.17 278 ALA A N 1
ATOM 2029 C CA . ALA A 1 302 ? 15.111 36.604 32.804 1.00 30.95 278 ALA A CA 1
ATOM 2030 C C . ALA A 1 302 ? 14.686 36.972 31.381 1.00 30.71 278 ALA A C 1
ATOM 2031 O O . ALA A 1 302 ? 15.535 37.148 30.487 1.00 29.64 278 ALA A O 1
ATOM 2033 N N . VAL A 1 303 ? 13.375 37.060 31.181 1.00 29.23 279 VAL A N 1
ATOM 2034 C CA . VAL A 1 303 ? 12.806 37.265 29.848 1.00 29.33 279 VAL A CA 1
ATOM 2035 C C . VAL A 1 303 ? 13.259 38.570 29.197 1.00 28.51 279 VAL A C 1
ATOM 2036 O O . VAL A 1 303 ? 13.458 38.621 27.987 1.00 28.66 279 VAL A O 1
ATOM 2040 N N . TYR A 1 304 ? 13.452 39.611 29.992 1.00 27.95 280 TYR A N 1
ATOM 2041 C CA . TYR A 1 304 ? 13.917 40.864 29.432 1.00 28.48 280 TYR A CA 1
ATOM 2042 C C . TYR A 1 304 ? 15.446 40.928 29.350 1.00 28.06 280 TYR A C 1
ATOM 2043 O O . TYR A 1 304 ? 15.992 41.963 28.977 1.00 29.20 280 TYR A O 1
ATOM 2052 N N . ASN A 1 305 ? 16.138 39.822 29.646 1.00 27.37 281 ASN A N 1
ATOM 2053 C CA . ASN A 1 305 ? 17.620 39.795 29.585 1.00 27.43 281 ASN A CA 1
ATOM 2054 C C . ASN A 1 305 ? 18.273 38.658 28.777 1.00 26.29 281 ASN A C 1
ATOM 2055 O O . ASN A 1 305 ? 19.372 38.805 28.235 1.00 28.20 281 ASN A O 1
ATOM 2060 N N . ILE A 1 306 ? 17.596 37.521 28.721 1.00 24.99 282 ILE A N 1
ATOM 2061 C CA . ILE A 1 306 ? 18.117 36.309 28.077 1.00 24.13 282 ILE A CA 1
ATOM 2062 C C . ILE A 1 306 ? 17.963 36.397 26.534 1.00 22.76 282 ILE A C 1
ATOM 2063 O O . ILE A 1 306 ? 16.884 36.683 26.018 1.00 19.80 282 ILE A O 1
ATOM 2068 N N . PRO A 1 307 ? 19.061 36.228 25.793 1.00 20.59 283 PRO A N 1
ATOM 2069 C CA . PRO A 1 307 ? 18.939 36.263 24.353 1.00 21.05 283 PRO A CA 1
ATOM 2070 C C . PRO A 1 307 ? 18.380 34.940 23.810 1.00 21.86 283 PRO A C 1
ATOM 2071 O O . PRO A 1 307 ? 18.590 33.862 24.412 1.00 23.50 283 PRO A O 1
ATOM 2075 N N . LEU A 1 308 ? 17.744 35.000 22.644 1.00 22.35 284 LEU A N 1
ATOM 2076 C CA . LEU A 1 308 ? 16.937 33.883 22.164 1.00 23.47 284 LEU A CA 1
ATOM 2077 C C . LEU A 1 308 ? 17.394 33.408 20.823 1.00 24.45 284 LEU A C 1
ATOM 2078 O O . LEU A 1 308 ? 17.094 34.032 19.814 1.00 25.38 284 LEU A O 1
ATOM 2083 N N . PHE A 1 309 ? 18.175 32.327 20.837 1.00 24.72 285 PHE A N 1
ATOM 2084 C CA . PHE A 1 309 ? 18.929 31.870 19.702 1.00 25.43 285 PHE A CA 1
ATOM 2085 C C . PHE A 1 309 ? 18.366 30.543 19.197 1.00 25.61 285 PHE A C 1
ATOM 2086 O O . PHE A 1 309 ? 17.764 29.783 19.986 1.00 25.40 285 PHE A O 1
ATOM 2094 N N . PRO A 1 310 ? 18.582 30.240 17.895 1.00 26.37 286 PRO A N 1
ATOM 2095 C CA . PRO A 1 310 ? 18.069 28.991 17.303 1.00 26.33 286 PRO A CA 1
ATOM 2096 C C . PRO A 1 310 ? 18.669 27.758 17.986 1.00 26.74 286 PRO A C 1
ATOM 2097 O O . PRO A 1 310 ? 19.906 27.674 18.166 1.00 25.61 286 PRO A O 1
ATOM 2101 N N . ASP A 1 311 ? 17.805 26.826 18.363 1.00 27.00 287 ASP A N 1
ATOM 2102 C CA . ASP A 1 311 ? 18.212 25.515 18.877 1.00 28.21 287 ASP A CA 1
ATOM 2103 C C . ASP A 1 311 ? 19.024 25.631 20.159 1.00 27.32 287 ASP A C 1
ATOM 2104 O O . ASP A 1 311 ? 19.741 24.681 20.510 1.00 26.97 287 ASP A O 1
ATOM 2109 N N . ASP A 1 312 ? 18.928 26.780 20.846 1.00 24.77 288 ASP A N 1
ATOM 2110 C CA . ASP A 1 312 ? 19.648 27.042 22.080 1.00 23.39 288 ASP A CA 1
ATOM 2111 C C . ASP A 1 312 ? 18.879 26.672 23.345 1.00 23.11 288 ASP A C 1
ATOM 2112 O O . ASP A 1 312 ? 17.635 26.915 23.454 1.00 23.64 288 ASP A O 1
ATOM 2117 N N . PRO A 1 313 ? 19.573 26.024 24.316 1.00 23.51 289 PRO A N 1
ATOM 2118 C CA . PRO A 1 313 ? 18.948 25.582 25.571 1.00 23.65 289 PRO A CA 1
ATOM 2119 C C . PRO A 1 313 ? 18.360 26.780 26.286 1.00 23.14 289 PRO A C 1
ATOM 2120 O O . PRO A 1 313 ? 17.381 26.685 27.017 1.00 23.23 289 PRO A O 1
ATOM 2136 N N . ALA A 1 315 ? 16.700 29.660 24.978 1.00 22.86 291 ALA A N 1
ATOM 2137 C CA . ALA A 1 315 ? 15.377 29.888 24.290 1.00 26.38 291 ALA A CA 1
ATOM 2138 C C . ALA A 1 315 ? 14.363 28.780 24.625 1.00 25.04 291 ALA A C 1
ATOM 2139 O O . ALA A 1 315 ? 13.143 29.017 24.844 1.00 26.86 291 ALA A O 1
ATOM 2141 N N . ARG A 1 316 ? 14.863 27.550 24.631 1.00 27.12 292 ARG A N 1
ATOM 2142 C CA . ARG A 1 316 ? 14.048 26.352 24.926 1.00 28.35 292 ARG A CA 1
ATOM 2143 C C . ARG A 1 316 ? 13.444 26.493 26.327 1.00 27.29 292 ARG A C 1
ATOM 2144 O O . ARG A 1 316 ? 12.216 26.302 26.532 1.00 26.53 292 ARG A O 1
ATOM 2152 N N . PHE A 1 317 ? 14.264 26.913 27.293 1.00 26.97 293 PHE A N 1
ATOM 2153 C CA . PHE A 1 317 ? 13.754 27.101 28.661 1.00 27.28 293 PHE A CA 1
ATOM 2154 C C . PHE A 1 317 ? 12.885 28.346 28.805 1.00 26.87 293 PHE A C 1
ATOM 2155 O O . PHE A 1 317 ? 11.950 28.326 29.579 1.00 26.28 293 PHE A O 1
ATOM 2163 N N . ILE A 1 318 ? 13.185 29.438 28.090 1.00 27.32 294 ILE A N 1
ATOM 2164 C CA . ILE A 1 318 ? 12.271 30.622 28.126 1.00 27.85 294 ILE A CA 1
ATOM 2165 C C . ILE A 1 318 ? 10.892 30.235 27.597 1.00 27.82 294 ILE A C 1
ATOM 2166 O O . ILE A 1 318 ? 9.846 30.720 28.070 1.00 28.24 294 ILE A O 1
ATOM 2171 N N . HIS A 1 319 ? 10.905 29.338 26.619 1.00 29.17 295 HIS A N 1
ATOM 2172 C CA . HIS A 1 319 ? 9.697 28.848 25.993 1.00 30.96 295 HIS A CA 1
ATOM 2173 C C . HIS A 1 319 ? 8.900 27.947 26.932 1.00 30.75 295 HIS A C 1
ATOM 2174 O O . HIS A 1 319 ? 7.673 28.062 27.011 1.00 31.77 295 HIS A O 1
ATOM 2181 N N . GLN A 1 320 ? 9.578 27.068 27.665 1.00 31.52 296 GLN A N 1
ATOM 2182 C CA . GLN A 1 320 ? 8.906 26.372 28.783 1.00 32.64 296 GLN A CA 1
ATOM 2183 C C . GLN A 1 320 ? 8.314 27.351 29.821 1.00 32.64 296 GLN A C 1
ATOM 2184 O O . GLN A 1 320 ? 7.160 27.178 30.260 1.00 32.55 296 GLN A O 1
ATOM 2190 N N . LEU A 1 321 ? 9.053 28.403 30.182 1.00 32.79 297 LEU A N 1
ATOM 2191 C CA . LEU A 1 321 ? 8.510 29.393 31.134 1.00 32.98 297 LEU A CA 1
ATOM 2192 C C . LEU A 1 321 ? 7.268 30.112 30.590 1.00 33.51 297 LEU A C 1
ATOM 2193 O O . LEU A 1 321 ? 6.293 30.338 31.335 1.00 33.53 297 LEU A O 1
ATOM 2198 N N . ALA A 1 322 ? 7.312 30.452 29.298 1.00 34.16 298 ALA A N 1
ATOM 2199 C CA . ALA A 1 322 ? 6.176 31.020 28.550 1.00 35.14 298 ALA A CA 1
ATOM 2200 C C . ALA A 1 322 ? 4.938 30.127 28.627 1.00 35.96 298 ALA A C 1
ATOM 2201 O O . ALA A 1 322 ? 3.837 30.601 28.981 1.00 35.29 298 ALA A O 1
ATOM 2203 N N . GLU A 1 323 ? 5.112 28.839 28.324 1.00 37.25 299 GLU A N 1
ATOM 2204 C CA . GLU A 1 323 ? 4.018 27.853 28.457 1.00 39.30 299 GLU A CA 1
ATOM 2205 C C . GLU A 1 323 ? 3.466 27.743 29.894 1.00 39.48 299 GLU A C 1
ATOM 2206 O O . GLU A 1 323 ? 2.266 27.483 30.088 1.00 39.10 299 GLU A O 1
ATOM 2212 N N . GLU A 1 324 ? 4.331 27.934 30.896 1.00 39.82 300 GLU A N 1
ATOM 2213 C CA . GLU A 1 324 ? 3.914 27.863 32.310 1.00 40.65 300 GLU A CA 1
ATOM 2214 C C . GLU A 1 324 ? 3.392 29.196 32.851 1.00 40.97 300 GLU A C 1
ATOM 2215 O O . GLU A 1 324 ? 3.017 29.300 34.032 1.00 40.78 300 GLU A O 1
ATOM 2221 N N . ASP A 1 325 ? 3.388 30.209 31.984 1.00 41.22 301 ASP A N 1
ATOM 2222 C CA . ASP A 1 325 ? 2.984 31.574 32.320 1.00 41.37 301 ASP A CA 1
ATOM 2223 C C . ASP A 1 325 ? 3.871 32.228 33.392 1.00 41.02 301 ASP A C 1
ATOM 2224 O O . ASP A 1 325 ? 3.403 33.053 34.171 1.00 41.06 301 ASP A O 1
ATOM 2229 N N . ARG A 1 326 ? 5.156 31.875 33.412 1.00 40.64 302 ARG A N 1
ATOM 2230 C CA . ARG A 1 326 ? 6.041 32.312 34.492 1.00 40.08 302 ARG A CA 1
ATOM 2231 C C . ARG A 1 326 ? 7.090 3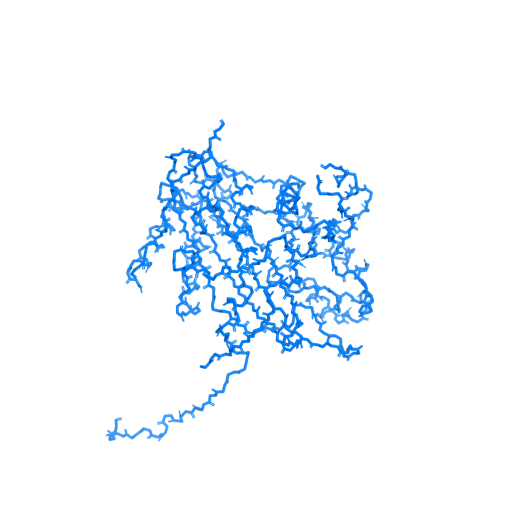3.334 34.064 1.00 39.40 302 ARG A C 1
ATOM 2232 O O . ARG A 1 326 ? 8.070 33.553 34.773 1.00 39.87 302 ARG A O 1
ATOM 2240 N N . LEU A 1 327 ? 6.878 33.977 32.919 1.00 38.57 303 LEU A N 1
ATOM 2241 C CA . LEU A 1 327 ? 7.879 34.891 32.353 1.00 37.56 303 LEU A CA 1
ATOM 2242 C C . LEU A 1 327 ? 8.061 36.171 33.161 1.00 37.57 303 LEU A C 1
ATOM 2243 O O . LEU A 1 327 ? 9.119 36.791 33.140 1.00 37.13 303 LEU A O 1
ATOM 2248 N N . LEU A 1 328 ? 7.016 36.552 33.882 1.00 37.91 304 LEU A N 1
ATOM 2249 C CA . LEU A 1 328 ? 7.031 37.734 34.735 1.00 38.25 304 LEU A CA 1
ATOM 2250 C C . LEU A 1 328 ? 7.318 37.340 36.185 1.00 38.28 304 LEU A C 1
ATOM 2251 O O . LEU A 1 328 ? 7.208 38.169 37.093 1.00 38.66 304 LEU A O 1
ATOM 2256 N N . LYS A 1 329 ? 7.683 36.076 36.399 1.00 37.60 305 LYS A N 1
ATOM 2257 C CA . LYS A 1 329 ? 7.949 35.568 37.744 1.00 36.79 305 LYS A CA 1
ATOM 2258 C C . LYS A 1 329 ? 9.412 35.171 37.972 1.00 36.05 305 LYS A C 1
ATOM 2259 O O . LYS A 1 329 ? 9.925 35.306 39.079 1.00 35.97 305 LYS A O 1
ATOM 2265 N N . VAL A 1 330 ? 10.096 34.731 36.921 1.00 34.69 306 VAL A N 1
ATOM 2266 C CA . VAL A 1 330 ? 11.423 34.171 37.082 1.00 34.08 306 VAL A CA 1
ATOM 2267 C C . VAL A 1 330 ? 12.515 35.233 36.916 1.00 34.41 306 VAL A C 1
ATOM 2268 O O . VAL A 1 330 ? 12.646 35.859 35.849 1.00 34.04 306 VAL A O 1
ATOM 2272 N N . SER A 1 331 ? 13.311 35.433 37.966 1.00 34.21 307 SER A N 1
ATOM 2273 C CA . SER A 1 331 ? 14.506 36.296 37.880 1.00 33.69 307 SER A CA 1
ATOM 2274 C C . SER A 1 331 ? 15.665 35.633 37.118 1.00 33.38 307 SER A C 1
ATOM 2275 O O . SER A 1 331 ? 15.621 34.442 36.849 1.00 33.13 307 SER A O 1
ATOM 2278 N N . LEU A 1 332 ? 16.700 36.403 36.772 1.00 33.64 308 LEU A N 1
ATOM 2279 C CA . LEU A 1 332 ? 17.906 35.849 36.139 1.00 34.28 308 LEU A CA 1
ATOM 2280 C C . LEU A 1 332 ? 18.540 34.793 37.053 1.00 34.35 308 LEU A C 1
ATOM 2281 O O . LEU A 1 332 ? 19.012 33.766 36.579 1.00 34.23 308 LEU A O 1
ATOM 2286 N N . SER A 1 333 ? 18.490 35.035 38.373 1.00 34.43 309 SER A N 1
ATOM 2287 C CA . SER A 1 333 ? 19.053 34.103 39.344 1.00 33.79 309 SER A CA 1
ATOM 2288 C C . SER A 1 333 ? 18.309 32.772 39.359 1.00 32.19 309 SER A C 1
ATOM 2289 O O . SER A 1 333 ? 18.941 31.712 39.341 1.00 31.53 309 SER A O 1
ATOM 2292 N N . SER A 1 334 ? 16.968 32.813 39.374 1.00 31.72 310 SER A N 1
ATOM 2293 C CA . SER A 1 334 ? 16.194 31.573 39.357 1.00 30.36 310 SER A CA 1
ATOM 2294 C C . SER A 1 334 ? 16.320 30.904 38.027 1.00 29.62 310 SER A C 1
ATOM 2295 O O . SER A 1 334 ? 16.379 29.668 37.962 1.00 29.73 310 SER A O 1
ATOM 2298 N N . PHE A 1 335 ? 16.377 31.715 36.961 1.00 29.74 311 PHE A N 1
ATOM 2299 C CA . PHE A 1 335 ? 16.635 31.197 35.609 1.00 27.99 311 PHE A CA 1
ATOM 2300 C C . PHE A 1 335 ? 17.793 30.210 35.555 1.00 27.36 311 PHE A C 1
ATOM 2301 O O . PHE A 1 335 ? 17.616 29.070 35.142 1.00 25.33 311 PHE A O 1
ATOM 2309 N N . TRP A 1 336 ? 18.996 30.654 35.928 1.00 28.32 312 TRP A N 1
ATOM 2310 C CA . TRP A 1 336 ? 20.160 29.797 35.768 1.00 28.82 312 TRP A CA 1
ATOM 2311 C C . TRP A 1 336 ? 20.041 28.528 36.596 1.00 29.96 312 TRP A C 1
ATOM 2312 O O . TRP A 1 336 ? 20.467 27.460 36.164 1.00 31.95 312 TRP A O 1
ATOM 2323 N N . ILE A 1 337 ? 19.418 28.636 37.764 1.00 31.62 313 ILE A N 1
ATOM 2324 C CA . ILE A 1 337 ? 19.185 27.469 38.612 1.00 32.90 313 ILE A CA 1
ATOM 2325 C C . ILE A 1 337 ? 18.166 26.505 38.012 1.00 32.95 313 ILE A C 1
ATOM 2326 O O . ILE A 1 337 ? 18.419 25.300 37.962 1.00 33.30 313 ILE A O 1
ATOM 2331 N N . GLU A 1 338 ? 17.019 27.020 37.564 1.00 33.18 314 GLU A N 1
ATOM 2332 C CA . GLU A 1 338 ? 15.999 26.137 36.987 1.00 33.59 314 GLU A CA 1
ATOM 2333 C C . GLU A 1 338 ? 16.415 25.607 35.628 1.00 33.29 314 GLU A C 1
ATOM 2334 O O . GLU A 1 338 ? 16.039 24.503 35.277 1.00 32.68 314 GLU A O 1
ATOM 2340 N N . LEU A 1 339 ? 17.211 26.377 34.876 1.00 34.50 315 LEU A N 1
ATOM 2341 C CA . LEU A 1 339 ? 17.749 25.897 33.595 1.00 35.84 315 LEU A CA 1
ATOM 2342 C C . LEU A 1 339 ? 18.447 24.564 33.802 1.00 38.31 315 LEU A C 1
ATOM 2343 O O . LEU A 1 339 ? 18.207 23.619 33.056 1.00 39.21 315 LEU A O 1
ATOM 2348 N N . GLN A 1 340 ? 19.334 24.508 34.797 1.00 40.79 316 GLN A N 1
ATOM 2349 C CA . GLN A 1 340 ? 20.048 23.283 35.135 1.00 43.20 316 GLN A CA 1
ATOM 2350 C C . GLN A 1 340 ? 19.101 22.283 35.818 1.00 44.36 316 GLN A C 1
ATOM 2351 O O . GLN A 1 340 ? 18.927 21.153 35.354 1.00 44.25 316 GLN A O 1
A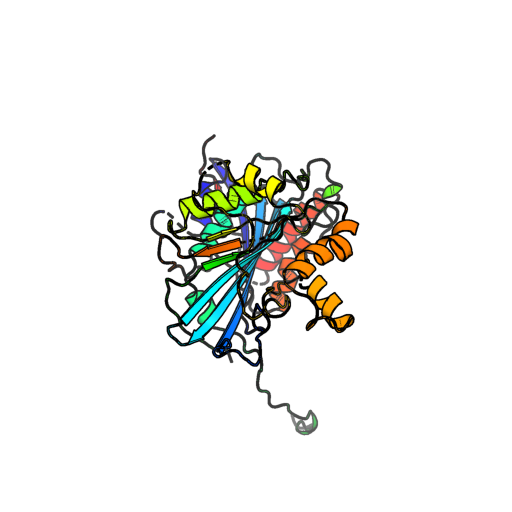TOM 2357 N N . GLU A 1 341 ? 18.475 22.746 36.894 1.00 46.32 317 GLU A N 1
ATOM 2358 C CA . GLU A 1 341 ? 17.639 21.937 37.782 1.00 48.54 317 GLU A CA 1
ATOM 2359 C C . GLU A 1 341 ? 16.468 21.267 37.047 1.00 49.59 317 GLU A C 1
ATOM 2360 O O . GLU A 1 341 ? 16.149 20.121 37.326 1.00 50.01 317 GLU A O 1
ATOM 2366 N N . ARG A 1 342 ? 15.847 21.978 36.108 1.00 50.95 318 ARG A N 1
ATOM 2367 C CA . ARG A 1 342 ? 14.578 21.551 35.490 1.00 52.14 318 ARG A CA 1
ATOM 2368 C C . ARG A 1 342 ? 14.680 21.092 34.036 1.00 52.86 318 ARG A C 1
ATOM 2369 O O . ARG A 1 342 ? 13.750 20.463 33.515 1.00 52.86 318 ARG A O 1
ATOM 2377 N N . GLN A 1 343 ? 15.783 21.420 33.372 1.00 53.67 319 GLN A N 1
ATOM 2378 C CA . GLN A 1 343 ? 15.905 21.118 31.951 1.00 54.79 319 GLN A CA 1
ATOM 2379 C C . GLN A 1 343 ? 17.197 20.382 31.578 1.00 55.79 319 GLN A C 1
ATOM 2380 O O . GLN A 1 343 ? 17.150 19.327 30.945 1.00 56.26 319 GLN A O 1
ATOM 2386 N N . GLU A 1 344 ? 18.339 20.938 31.970 1.00 56.74 320 GLU A N 1
ATOM 2387 C CA . GLU A 1 344 ? 19.628 20.485 31.440 1.00 57.93 320 GLU A CA 1
ATOM 2388 C C . GLU A 1 344 ? 20.204 19.257 32.132 1.00 58.08 320 GLU A C 1
ATOM 2389 O O . GLU A 1 344 ? 21.088 18.592 31.574 1.00 58.28 320 GLU A O 1
ATOM 2395 N N . PHE A 1 345 ? 19.693 18.966 33.330 1.00 58.32 321 PHE A N 1
ATOM 2396 C CA . PHE A 1 345 ? 20.102 17.790 34.115 1.00 58.70 321 PHE A CA 1
ATOM 2397 C C . PHE A 1 345 ? 19.816 16.469 33.400 1.00 58.61 321 PHE A C 1
ATOM 2398 O O . PHE A 1 345 ? 20.553 15.497 33.601 1.00 59.34 321 PHE A O 1
ATOM 2406 N N . LYS A 1 346 ? 18.736 16.430 32.603 1.00 57.71 322 LYS A N 1
ATOM 2407 C CA . LYS A 1 346 ? 18.292 15.206 31.892 1.00 56.65 322 LYS A CA 1
ATOM 2408 C C . LYS A 1 346 ? 19.371 14.731 30.906 1.00 54.99 322 LYS A C 1
ATOM 2409 O O . LYS A 1 346 ? 19.451 13.548 30.548 1.00 54.86 322 LYS A O 1
ATOM 2415 N N . LEU A 1 347 ? 20.206 15.674 30.483 1.00 52.89 323 LEU A N 1
ATOM 2416 C CA . LEU A 1 347 ? 21.306 15.365 29.580 1.00 50.72 323 LEU A CA 1
ATOM 2417 C C . LEU A 1 347 ? 22.473 14.717 30.310 1.00 48.44 323 LEU A C 1
ATOM 2418 O O . LEU A 1 347 ? 23.314 14.101 29.655 1.00 48.16 323 LEU A O 1
ATOM 2423 N N . SER A 1 348 ? 22.513 14.865 31.643 1.00 45.52 324 SER A N 1
ATOM 2424 C CA . SER A 1 348 ? 23.576 14.291 32.493 1.00 43.57 324 SER A CA 1
ATOM 2425 C C . SER A 1 348 ? 24.963 14.649 31.965 1.00 41.44 324 SER A C 1
ATOM 2426 O O . SER A 1 348 ? 25.780 13.758 31.700 1.00 39.82 324 SER A O 1
ATOM 2429 N N . VAL A 1 349 ? 25.211 15.947 31.801 1.00 39.68 325 VAL A N 1
ATOM 2430 C CA . VAL A 1 349 ? 26.361 16.429 31.059 1.00 37.27 325 VAL A CA 1
ATOM 2431 C C . VAL A 1 349 ? 26.751 17.874 31.501 1.00 36.49 325 VAL A C 1
ATOM 2432 O O . VAL A 1 349 ? 25.883 18.722 31.684 1.00 37.08 325 VAL A O 1
ATOM 2436 N N . THR A 1 350 ? 28.046 18.112 31.701 1.00 33.93 326 THR A N 1
ATOM 2437 C CA . THR A 1 350 ? 28.626 19.439 31.974 1.00 32.95 326 THR A CA 1
ATOM 2438 C C . THR A 1 350 ? 28.411 20.422 30.797 1.00 30.83 326 THR A C 1
ATOM 2439 O O . THR A 1 350 ? 28.838 20.143 29.681 1.00 28.58 326 THR A O 1
ATOM 2443 N N . SER A 1 351 ? 27.808 21.570 31.098 1.00 30.59 327 SER A N 1
ATOM 2444 C CA . SER A 1 351 ? 27.452 22.599 30.155 1.00 30.11 327 SER A CA 1
ATOM 2445 C C . SER A 1 351 ? 27.942 23.950 30.655 1.00 30.03 327 SER A C 1
ATOM 2446 O O . SER A 1 351 ? 27.927 24.199 31.855 1.00 30.23 327 SER A O 1
ATOM 2449 N N . SER A 1 352 ? 28.338 24.832 29.742 1.00 27.89 328 SER A N 1
ATOM 2450 C CA . SER A 1 352 ? 28.694 26.208 30.145 1.00 26.43 328 SER A CA 1
ATOM 2451 C C . SER A 1 352 ? 28.145 27.241 29.155 1.00 26.40 328 SER A C 1
ATOM 2452 O O . SER A 1 352 ? 27.758 26.903 28.033 1.00 25.97 328 SER A O 1
ATOM 2455 N N . VAL A 1 353 ? 28.086 28.502 29.591 1.00 25.48 329 VAL A N 1
ATOM 2456 C CA . VAL A 1 353 ? 27.706 29.610 28.738 1.00 25.75 329 VAL A CA 1
ATOM 2457 C C . VAL A 1 353 ? 28.902 30.577 28.696 1.00 25.84 329 VAL A 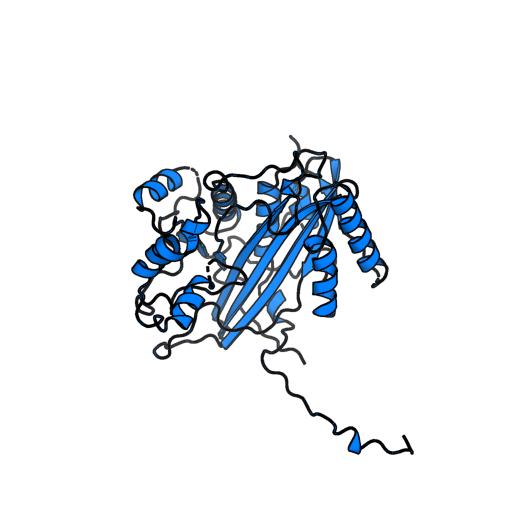C 1
ATOM 2458 O O . VAL A 1 353 ? 29.468 30.936 29.733 1.00 24.77 329 VAL A O 1
ATOM 2470 N N . GLY A 1 355 ? 30.423 34.336 26.936 1.00 25.36 331 GLY A N 1
ATOM 2471 C CA . GLY A 1 355 ? 30.077 35.609 26.300 1.00 24.46 331 GLY A CA 1
ATOM 2472 C C . GLY A 1 355 ? 31.294 36.509 26.219 1.00 25.40 331 GLY A C 1
ATOM 2473 O O . GLY A 1 355 ? 32.145 36.511 27.122 1.00 23.07 331 GLY A O 1
ATOM 2474 N N . ILE A 1 356 ? 31.423 37.235 25.100 1.00 24.40 332 ILE A N 1
ATOM 2475 C CA . ILE A 1 356 ? 32.415 38.272 24.959 1.00 24.86 332 ILE A CA 1
ATOM 2476 C C . ILE A 1 356 ? 31.653 39.502 24.521 1.00 23.90 332 ILE A C 1
ATOM 2477 O O . ILE A 1 356 ? 30.638 39.387 23.805 1.00 23.40 332 ILE A O 1
ATOM 2482 N N . SER A 1 357 ? 32.066 40.674 25.020 1.00 24.32 333 SER A N 1
ATOM 2483 C CA . SER A 1 357 ? 31.432 41.929 24.570 1.00 24.28 333 SER A CA 1
ATOM 2484 C C . SER A 1 357 ? 32.439 43.048 24.551 1.00 24.08 333 SER A C 1
ATOM 2485 O O . SER A 1 357 ? 32.977 43.413 25.588 1.00 23.48 333 SER A O 1
ATOM 2488 N N . GLY A 1 358 ? 32.747 43.542 23.359 1.00 23.50 334 GLY A N 1
ATOM 2489 C CA . GLY A 1 358 ? 33.754 44.600 23.236 1.00 23.02 334 GLY A CA 1
ATOM 2490 C C . GLY A 1 358 ? 34.053 44.999 21.795 1.00 22.74 334 GLY A C 1
ATOM 2491 O O . GLY A 1 358 ? 33.328 44.621 20.860 1.00 20.15 334 GLY A O 1
ATOM 2492 N N . TYR A 1 359 ? 35.186 45.670 21.613 1.00 21.39 335 TYR A N 1
ATOM 2493 C CA . TYR A 1 359 ? 35.565 46.224 20.325 1.00 23.50 335 TYR A CA 1
ATOM 2494 C C . TYR A 1 359 ? 36.743 45.478 19.721 1.00 24.73 335 TYR A C 1
ATOM 2495 O O . TYR A 1 359 ? 37.639 45.091 20.419 1.00 24.66 335 TYR A O 1
ATOM 2504 N N . SER A 1 360 ? 36.681 45.235 18.416 1.00 26.51 336 SER A N 1
ATOM 2505 C CA . SER A 1 360 ? 37.774 44.651 17.657 1.00 27.39 336 SER A CA 1
ATOM 2506 C C . SER A 1 360 ? 38.992 45.527 17.644 1.00 26.68 336 SER A C 1
ATOM 2507 O O . SER A 1 360 ? 38.912 46.761 17.681 1.00 26.10 336 SER A O 1
ATOM 2510 N N . LEU A 1 361 ? 40.135 44.873 17.563 1.00 26.87 337 LEU A N 1
ATOM 2511 C CA . LEU A 1 361 ? 41.390 45.566 17.454 1.00 26.75 337 LEU A CA 1
ATOM 2512 C C . LEU A 1 361 ? 41.492 46.259 16.105 1.00 27.50 337 LEU A C 1
ATOM 2513 O O . LEU A 1 361 ? 41.987 47.367 16.021 1.00 26.93 337 LEU A O 1
ATOM 2518 N N . ALA A 1 362 ? 41.062 45.583 15.055 1.00 27.18 338 ALA A N 1
ATOM 2519 C CA . ALA A 1 362 ? 41.130 46.149 13.706 1.00 27.79 338 ALA A CA 1
ATOM 2520 C C . ALA A 1 362 ? 39.708 46.347 13.230 1.00 27.54 338 ALA A C 1
ATOM 2521 O O . ALA A 1 362 ? 38.844 45.500 13.473 1.00 27.62 338 ALA A O 1
ATOM 2523 N N . THR A 1 363 ? 39.453 47.475 12.573 1.00 26.73 339 THR A N 1
ATOM 2524 C CA . THR A 1 363 ? 38.111 47.790 12.062 1.00 26.88 339 THR A CA 1
ATOM 2525 C C . THR A 1 363 ? 37.702 46.764 10.988 1.00 27.20 339 THR A C 1
ATOM 2526 O O . THR A 1 363 ? 38.434 46.582 10.017 1.00 26.63 339 THR A O 1
ATOM 2530 N N . PRO A 1 364 ? 36.553 46.080 11.179 1.00 26.07 340 PRO A N 1
ATOM 2531 C CA . PRO A 1 364 ? 36.144 45.107 10.177 1.00 26.37 340 PRO A CA 1
ATOM 2532 C C . PRO A 1 364 ? 35.704 45.822 8.905 1.00 26.07 340 PRO A C 1
ATOM 2533 O O . PRO A 1 364 ? 34.888 46.730 8.966 1.00 27.63 340 PRO A O 1
ATOM 2537 N N . SER A 1 365 ? 36.266 45.432 7.765 1.00 25.98 341 SER A N 1
ATOM 2538 C CA . SER A 1 365 ? 36.013 46.120 6.519 1.00 25.70 341 SER A CA 1
ATOM 2539 C C . SER A 1 365 ? 35.871 45.209 5.298 1.00 25.35 341 SER A C 1
ATOM 2540 O O . SER A 1 365 ? 35.752 45.727 4.169 1.00 24.93 341 SER A O 1
ATOM 2543 N N . LEU A 1 366 ? 35.894 43.888 5.527 1.00 23.41 342 LEU A N 1
ATOM 2544 C CA . LEU A 1 366 ? 35.662 42.892 4.485 1.00 22.18 342 LEU A CA 1
ATOM 2545 C C . LEU A 1 366 ? 34.212 42.747 4.070 1.00 23.24 342 LEU A C 1
ATOM 2546 O O . LEU A 1 366 ? 33.296 42.653 4.892 1.00 23.13 342 LEU A O 1
ATOM 2551 N N . PHE A 1 367 ? 34.027 42.752 2.754 1.00 23.29 343 PHE A N 1
ATOM 2552 C CA . PHE A 1 367 ? 32.795 42.291 2.122 1.00 21.15 343 PHE A CA 1
ATOM 2553 C C . PHE A 1 367 ? 33.189 40.998 1.409 1.00 21.51 343 PHE A C 1
ATOM 2554 O O . PHE A 1 367 ? 33.877 41.038 0.363 1.00 19.32 343 PHE A O 1
ATOM 2562 N N . PRO A 1 368 ? 32.830 39.838 2.009 1.00 21.96 344 PRO A N 1
ATOM 2563 C CA . PRO A 1 368 ? 33.179 38.516 1.446 1.00 23.48 344 PRO A CA 1
ATOM 2564 C C . PRO A 1 368 ? 32.951 38.407 -0.071 1.00 24.38 344 PRO A C 1
ATOM 2565 O O . PRO A 1 368 ? 31.878 38.817 -0.590 1.00 25.02 344 PRO A O 1
ATOM 2569 N N . SER A 1 369 ? 33.964 37.885 -0.764 1.00 25.36 345 SER A N 1
ATOM 2570 C CA . SER A 1 369 ? 33.890 37.628 -2.203 1.00 27.25 345 SER A CA 1
ATOM 2571 C C . SER A 1 369 ? 33.144 36.337 -2.470 1.00 27.12 345 SER A C 1
ATOM 2572 O O . SER A 1 369 ? 32.800 35.599 -1.556 1.00 27.06 345 SER A O 1
ATOM 2575 N N . SER A 1 370 ? 32.954 36.033 -3.748 1.00 28.29 346 SER A N 1
ATOM 2576 C CA . SER A 1 370 ? 32.296 34.807 -4.157 1.00 28.88 346 SER A CA 1
ATOM 2577 C C . SER A 1 370 ? 33.167 33.597 -3.828 1.00 28.74 346 SER A C 1
ATOM 2578 O O . SER A 1 370 ? 32.659 32.474 -3.765 1.00 29.90 346 SER A O 1
ATOM 2581 N N . ALA A 1 371 ? 34.468 33.825 -3.635 1.00 26.73 347 ALA A N 1
ATOM 2582 C CA . ALA A 1 371 ? 35.380 32.780 -3.154 1.00 27.21 347 ALA A CA 1
ATOM 2583 C C . ALA A 1 371 ? 35.206 32.494 -1.650 1.00 26.00 347 ALA A C 1
ATOM 2584 O O . ALA A 1 371 ? 35.242 31.331 -1.177 1.00 25.11 347 ALA A O 1
ATOM 2586 N N . ASP A 1 372 ? 35.044 33.571 -0.889 1.00 24.88 348 ASP A N 1
ATOM 2587 C CA . ASP A 1 372 ? 34.775 33.530 0.565 1.00 24.89 348 ASP A CA 1
ATOM 2588 C C . ASP A 1 372 ? 33.460 32.881 0.960 1.00 25.29 348 ASP A C 1
ATOM 2589 O O . ASP A 1 372 ? 33.406 32.204 1.991 1.00 26.21 348 ASP A O 1
ATOM 2594 N N . VAL A 1 373 ? 32.387 33.190 0.229 1.00 25.43 349 VAL A N 1
ATOM 2595 C CA . VAL A 1 373 ? 31.050 32.714 0.559 1.00 25.68 349 VAL A CA 1
ATOM 2596 C C . VAL A 1 373 ? 30.193 32.439 -0.726 1.00 26.94 349 VAL A C 1
ATOM 2597 O O . VAL A 1 373 ? 30.418 33.051 -1.797 1.00 26.91 349 VAL A O 1
ATOM 2601 N N . ILE A 1 374 ? 29.231 31.522 -0.609 1.00 26.22 350 ILE A N 1
ATOM 2602 C CA . ILE A 1 374 ? 28.242 31.253 -1.667 1.00 27.19 350 ILE A CA 1
ATOM 2603 C C . ILE A 1 374 ? 26.941 31.613 -1.001 1.00 26.17 350 ILE A C 1
ATOM 2604 O O . ILE A 1 374 ? 26.678 31.150 0.126 1.00 25.86 350 ILE A O 1
ATOM 2609 N N . VAL A 1 375 ? 26.160 32.463 -1.654 1.00 25.22 351 VAL A N 1
ATOM 2610 C CA . VAL A 1 375 ? 24.858 32.881 -1.128 1.00 25.96 351 VAL A CA 1
ATOM 2611 C C . VAL A 1 375 ? 23.785 32.380 -2.109 1.00 27.18 351 VAL A C 1
ATOM 2612 O O . VAL A 1 375 ? 23.556 32.994 -3.173 1.00 27.87 351 VAL A O 1
ATOM 2616 N N . PRO A 1 376 ? 23.141 31.250 -1.789 1.00 29.00 352 PRO A N 1
ATOM 2617 C CA . PRO A 1 376 ? 22.145 30.772 -2.751 1.00 30.11 352 PRO A CA 1
ATOM 2618 C C . PRO A 1 376 ? 21.045 31.811 -2.966 1.00 32.42 352 PRO A C 1
ATOM 2619 O O . PRO A 1 376 ? 20.823 32.663 -2.103 1.00 32.25 352 PRO A O 1
ATOM 2623 N N . LYS A 1 377 ? 20.390 31.744 -4.134 1.00 34.09 353 LYS A N 1
ATOM 2624 C CA . LYS A 1 377 ? 19.353 32.697 -4.555 1.00 35.61 353 LYS A CA 1
ATOM 2625 C C . LYS A 1 377 ? 18.117 32.519 -3.717 1.00 35.66 353 LYS A C 1
ATOM 2626 O O . LYS A 1 377 ? 17.267 33.395 -3.625 1.00 36.19 353 LYS A O 1
ATOM 2632 N N . SER A 1 378 ? 18.028 31.369 -3.085 1.00 36.14 354 SER A N 1
ATOM 2633 C CA . SER A 1 378 ? 16.796 30.941 -2.499 1.00 37.14 354 SER A CA 1
ATOM 2634 C C . SER A 1 378 ? 17.029 30.338 -1.134 1.00 37.52 354 SER A C 1
ATOM 2635 O O . SER A 1 378 ? 18.079 29.766 -0.864 1.00 37.69 354 SER A O 1
ATOM 2638 N N . ARG A 1 379 ? 16.027 30.476 -0.280 1.00 37.97 355 ARG A N 1
ATOM 2639 C CA . ARG A 1 379 ? 15.997 29.795 0.986 1.00 38.72 355 ARG A CA 1
ATOM 2640 C C . ARG A 1 379 ? 15.893 28.273 0.810 1.00 38.12 355 ARG A C 1
ATOM 2641 O O . ARG A 1 379 ? 16.495 27.511 1.580 1.00 37.82 355 ARG A O 1
ATOM 2649 N N . LYS A 1 380 ? 15.116 27.843 -0.186 1.00 37.09 356 LYS A N 1
ATOM 2650 C CA . LYS A 1 380 ? 15.012 26.418 -0.550 1.00 36.55 356 LYS A CA 1
ATOM 2651 C C . LYS A 1 380 ? 16.345 25.857 -1.023 1.00 34.80 356 LYS A C 1
ATOM 2652 O O . LYS A 1 380 ? 16.706 24.754 -0.672 1.00 34.38 356 LYS A O 1
ATOM 2658 N N . GLN A 1 381 ? 17.060 26.622 -1.821 1.00 32.81 357 GLN A N 1
ATOM 2659 C CA . GLN A 1 381 ? 18.373 26.213 -2.281 1.00 32.47 357 GLN A CA 1
ATOM 2660 C C . GLN A 1 381 ? 19.398 26.148 -1.132 1.00 31.81 357 GLN A C 1
ATOM 2661 O O . GLN A 1 381 ? 20.225 25.229 -1.082 1.00 31.59 357 GLN A O 1
ATOM 2667 N N . PHE A 1 382 ? 19.366 27.147 -0.247 1.00 31.04 358 PHE A N 1
ATOM 2668 C CA . PHE A 1 382 ? 20.240 27.138 0.939 1.00 30.04 358 PHE A CA 1
ATOM 2669 C C . PHE A 1 382 ? 19.995 25.853 1.711 1.00 29.95 358 PHE A C 1
ATOM 2670 O O . PHE A 1 382 ? 20.935 25.149 2.033 1.00 29.56 358 PHE A O 1
ATOM 2678 N N . ARG A 1 383 ? 18.718 25.574 2.001 1.00 30.49 359 ARG A N 1
ATOM 2679 C CA . ARG A 1 383 ? 18.318 24.399 2.760 1.00 31.57 359 ARG A CA 1
ATOM 2680 C C . ARG A 1 383 ? 18.706 23.084 2.069 1.00 30.83 359 ARG A C 1
ATOM 2681 O O . ARG A 1 383 ? 19.139 22.140 2.744 1.00 30.99 359 ARG A O 1
ATOM 2689 N N . ALA A 1 384 ? 18.594 23.019 0.740 1.00 29.59 360 ALA A N 1
ATOM 2690 C CA . ALA A 1 384 ? 18.875 21.759 0.036 1.00 28.58 360 ALA A CA 1
ATOM 2691 C C . ALA A 1 384 ? 20.363 21.465 0.096 1.00 28.20 360 ALA A C 1
ATOM 2692 O O . ALA A 1 384 ? 20.750 20.320 0.273 1.00 27.17 360 ALA A O 1
ATOM 2694 N N . ILE A 1 385 ? 21.182 22.505 -0.025 1.00 27.50 361 ILE A N 1
ATOM 2695 C CA . ILE A 1 385 ? 22.637 22.343 0.021 1.00 27.92 361 ILE A CA 1
ATOM 2696 C C . ILE A 1 385 ? 23.083 21.955 1.434 1.00 28.18 361 ILE A C 1
ATOM 2697 O O . ILE A 1 385 ? 23.896 21.042 1.619 1.00 29.35 361 ILE A O 1
ATOM 2702 N N . LYS A 1 386 ? 22.539 22.627 2.446 1.00 27.38 362 LYS A N 1
ATOM 2703 C CA . LYS A 1 386 ? 22.946 22.304 3.801 1.00 26.69 362 LYS A CA 1
ATOM 2704 C C . LYS A 1 386 ? 22.560 20.856 4.149 1.00 26.75 362 LYS A C 1
ATOM 2705 O O . LYS A 1 386 ? 23.307 20.158 4.825 1.00 26.66 362 LYS A O 1
ATOM 2711 N N . LYS A 1 387 ? 21.376 20.436 3.696 1.00 25.26 363 LYS A N 1
ATOM 2712 C CA . LYS A 1 387 ? 20.833 19.091 3.962 1.00 26.96 363 LYS A CA 1
ATOM 2713 C C . LYS A 1 387 ? 21.627 17.937 3.350 1.00 25.65 363 LYS A C 1
ATOM 2714 O O . LYS A 1 387 ? 21.573 16.828 3.876 1.00 25.31 363 LYS A O 1
ATOM 2720 N N . TYR A 1 388 ? 22.378 18.192 2.276 1.00 26.19 364 TYR A N 1
ATOM 2721 C CA . TYR A 1 388 ? 23.342 17.208 1.769 1.00 27.28 364 TYR A CA 1
ATOM 2722 C C . TYR A 1 388 ? 24.403 16.829 2.811 1.00 27.57 364 TYR A C 1
ATOM 2723 O O . TYR A 1 388 ? 24.875 15.697 2.802 1.00 27.61 364 TYR A O 1
ATOM 2732 N N . ILE A 1 389 ? 24.748 17.761 3.707 1.00 27.99 365 ILE A N 1
ATOM 2733 C CA . ILE A 1 389 ? 25.610 17.460 4.890 1.00 28.51 365 ILE A CA 1
ATOM 2734 C C . ILE A 1 389 ? 24.792 16.847 6.027 1.00 28.69 365 ILE A C 1
ATOM 2735 O O . ILE A 1 389 ? 25.073 15.717 6.486 1.00 28.62 365 ILE A O 1
ATOM 2740 N N . THR A 1 390 ? 23.803 17.606 6.487 1.00 28.57 366 THR A N 1
ATOM 2741 C CA . THR A 1 390 ? 23.050 17.294 7.710 1.00 28.50 366 THR A CA 1
ATOM 2742 C C . THR A 1 390 ? 22.010 16.174 7.611 1.00 28.34 366 THR A C 1
ATOM 2743 O O . THR A 1 390 ? 21.665 15.589 8.627 1.00 28.89 366 THR A O 1
ATOM 2747 N N . GLY A 1 391 ? 21.534 15.859 6.407 1.00 27.46 367 GLY A N 1
ATOM 2748 C CA . GLY A 1 391 ? 20.604 14.749 6.188 1.00 27.55 367 GLY A CA 1
ATOM 2749 C C . GLY A 1 391 ? 21.251 13.424 5.806 1.00 27.69 367 GLY A C 1
ATOM 2750 O O . GLY A 1 391 ? 20.557 12.454 5.550 1.00 28.60 367 GLY A O 1
ATOM 2751 N N . GLU A 1 392 ? 22.579 13.370 5.794 1.00 27.12 368 GLU A N 1
ATOM 2752 C CA . GLU A 1 392 ? 23.294 12.163 5.434 1.00 26.62 368 GLU A CA 1
ATOM 2753 C C . GLU A 1 392 ? 23.486 11.233 6.646 1.00 26.78 368 GLU A C 1
ATOM 2754 O O . GLU A 1 392 ? 23.420 11.672 7.775 1.00 26.37 368 GLU A O 1
ATOM 2760 N N . GLU A 1 393 ? 23.707 9.946 6.403 1.00 26.23 369 GLU A N 1
ATOM 2761 C CA . GLU A 1 393 ? 24.040 9.005 7.459 1.00 27.39 369 GLU A CA 1
ATOM 2762 C C . GLU A 1 393 ? 25.534 8.805 7.504 1.00 26.05 369 GLU A C 1
ATOM 2763 O O . GLU A 1 393 ? 26.154 8.453 6.494 1.00 26.28 369 GLU A O 1
ATOM 2769 N N . TYR A 1 394 ? 26.097 8.931 8.690 1.00 23.83 370 TYR A N 1
ATOM 2770 C CA . TYR A 1 394 ? 27.550 8.895 8.832 1.00 23.35 370 TYR A CA 1
ATOM 2771 C C . TYR A 1 394 ? 28.086 7.689 9.645 1.00 23.25 370 TYR A C 1
ATOM 2772 O O . TYR A 1 394 ? 29.239 7.709 10.155 1.00 22.56 370 TYR A O 1
ATOM 2781 N N . ASP A 1 395 ? 27.252 6.654 9.749 1.00 24.17 371 ASP A N 1
ATOM 2782 C CA . ASP A 1 395 ? 27.662 5.422 10.390 1.00 25.16 371 ASP A CA 1
ATOM 2783 C C . ASP A 1 395 ? 28.755 4.723 9.590 1.00 25.61 371 ASP A C 1
ATOM 2784 O O . ASP A 1 395 ? 29.470 3.890 10.142 1.00 26.36 371 ASP A O 1
ATOM 2789 N N . THR A 1 396 ? 28.882 5.052 8.292 1.00 25.29 372 THR A N 1
ATOM 2790 C CA . THR A 1 396 ? 30.023 4.572 7.468 1.00 23.62 372 THR A CA 1
ATOM 2791 C C . THR A 1 396 ? 30.677 5.753 6.703 1.00 23.39 372 THR A C 1
ATOM 2792 O O . THR A 1 396 ? 30.090 6.824 6.543 1.00 21.83 372 THR A O 1
ATOM 2796 N N . GLU A 1 397 ? 31.905 5.567 6.243 1.00 23.44 373 GLU A N 1
ATOM 2797 C CA . GLU A 1 397 ? 32.600 6.616 5.467 1.00 25.41 373 GLU A CA 1
ATOM 2798 C C . GLU A 1 397 ? 31.817 6.970 4.207 1.00 23.86 373 GLU A C 1
ATOM 2799 O O . GLU A 1 397 ? 31.991 8.036 3.642 1.00 22.79 373 GLU A O 1
ATOM 2805 N N . GLU A 1 398 ? 30.928 6.081 3.777 1.00 23.32 374 GLU A N 1
ATOM 2806 C CA . GLU A 1 398 ? 30.118 6.352 2.586 1.00 23.55 374 GLU A CA 1
ATOM 2807 C C . GLU A 1 398 ? 29.238 7.596 2.717 1.00 23.33 374 GLU A C 1
ATOM 2808 O O . GLU A 1 398 ? 29.051 8.312 1.736 1.00 24.36 374 GLU A O 1
ATOM 2814 N N . GLY A 1 399 ? 28.771 7.894 3.929 1.00 21.52 375 GLY A N 1
ATOM 2815 C CA . GLY A 1 399 ? 28.082 9.138 4.159 1.00 22.36 375 GLY A CA 1
ATOM 2816 C C . GLY A 1 399 ? 28.928 10.384 3.933 1.00 21.50 375 GLY A C 1
ATOM 2817 O O . GLY A 1 399 ? 28.443 11.372 3.419 1.00 21.66 375 GLY A O 1
ATOM 2818 N N . ALA A 1 400 ? 30.204 10.316 4.291 1.00 21.20 376 ALA A N 1
ATOM 2819 C CA . ALA A 1 400 ? 31.126 11.426 4.105 1.00 20.52 376 ALA A CA 1
ATOM 2820 C C . ALA A 1 400 ? 31.522 11.630 2.620 1.00 21.05 376 ALA A C 1
ATOM 2821 O O . ALA A 1 400 ? 31.718 12.768 2.148 1.00 21.03 376 ALA A O 1
ATOM 2823 N N . ILE A 1 401 ? 31.646 10.523 1.896 1.00 21.23 377 ILE A N 1
ATOM 2824 C CA . ILE A 1 401 ? 31.834 10.543 0.461 1.00 21.16 377 ILE A CA 1
ATOM 2825 C C . ILE A 1 401 ? 30.590 11.127 -0.223 1.00 20.89 377 ILE A C 1
ATOM 2826 O O . ILE A 1 401 ? 30.684 12.041 -1.052 1.00 19.17 377 ILE A O 1
ATOM 2831 N N . GLU A 1 402 ? 29.418 10.645 0.159 1.00 21.73 378 GLU A N 1
ATOM 2832 C CA . GLU A 1 402 ? 28.202 11.054 -0.527 1.00 22.60 378 GLU A CA 1
ATOM 2833 C C . GLU A 1 402 ? 27.843 12.524 -0.345 1.00 22.91 378 GLU A C 1
ATOM 2834 O O . GLU A 1 402 ? 27.351 13.176 -1.275 1.00 24.00 378 GLU A O 1
ATOM 2840 N N . ALA A 1 403 ? 28.084 13.052 0.857 1.00 23.45 379 ALA A N 1
ATOM 2841 C CA . ALA A 1 403 ? 27.906 14.473 1.148 1.00 23.49 379 ALA A CA 1
ATOM 2842 C C . ALA A 1 403 ? 28.768 15.328 0.220 1.00 22.85 379 ALA A C 1
ATOM 2843 O O . ALA A 1 403 ? 28.283 16.297 -0.338 1.00 24.34 379 ALA A O 1
ATOM 2845 N N . PHE A 1 404 ? 30.052 14.997 0.103 1.00 22.10 380 PHE A N 1
ATOM 2846 C CA . PHE A 1 404 ? 30.965 15.694 -0.809 1.00 22.18 380 PHE A CA 1
ATOM 2847 C C . PHE A 1 404 ? 30.512 15.633 -2.287 1.00 22.80 380 PHE A C 1
ATOM 2848 O O . PHE A 1 404 ? 30.512 16.641 -2.981 1.00 22.50 380 PHE A O 1
ATOM 2856 N N . THR A 1 405 ? 30.144 14.449 -2.778 1.00 22.93 381 THR A N 1
ATOM 2857 C CA . THR A 1 405 ? 29.816 14.290 -4.182 1.00 23.57 381 THR A CA 1
ATOM 2858 C C . THR A 1 405 ? 28.508 15.005 -4.477 1.00 23.38 381 THR A C 1
ATOM 2859 O O . THR A 1 405 ? 28.412 15.669 -5.492 1.00 23.72 381 THR A O 1
ATOM 2863 N N . ASN A 1 406 ? 27.543 14.946 -3.559 1.00 24.09 382 ASN A N 1
ATOM 2864 C CA . ASN A 1 406 ? 26.261 15.638 -3.754 1.00 24.98 382 ASN A CA 1
ATOM 2865 C C . ASN A 1 406 ? 26.388 17.144 -3.736 1.00 25.86 382 ASN A C 1
ATOM 2866 O O . ASN A 1 406 ? 25.803 17.809 -4.587 1.00 25.73 382 ASN A O 1
ATOM 2871 N N . ILE A 1 407 ? 27.164 17.668 -2.779 1.00 25.50 383 ILE A N 1
ATOM 2872 C CA . ILE A 1 407 ? 27.432 19.097 -2.710 1.00 26.07 383 ILE A CA 1
ATOM 2873 C C . ILE A 1 407 ? 28.137 19.567 -3.956 1.00 25.72 383 ILE A C 1
ATOM 2874 O O . ILE A 1 407 ? 27.730 20.554 -4.574 1.00 26.62 383 ILE A O 1
ATOM 2879 N N . ARG A 1 408 ? 29.235 18.935 -4.318 1.00 25.59 384 ARG A N 1
ATOM 2880 C CA . ARG A 1 408 ? 29.965 19.470 -5.466 1.00 26.82 384 ARG A CA 1
ATOM 2881 C C . ARG A 1 408 ? 29.165 19.377 -6.765 1.00 26.31 384 ARG A C 1
ATOM 2882 O O . ARG A 1 408 ? 29.292 20.247 -7.623 1.00 24.80 384 ARG A O 1
ATOM 2890 N N . ASP A 1 409 ? 28.345 18.337 -6.900 1.00 26.16 385 ASP A N 1
ATOM 2891 C CA . ASP A 1 409 ? 27.511 18.167 -8.091 1.00 27.01 385 ASP A CA 1
ATOM 2892 C C . ASP A 1 409 ? 26.447 19.261 -8.154 1.00 27.54 385 ASP A C 1
ATOM 2893 O O . ASP A 1 409 ? 26.245 19.881 -9.203 1.00 27.16 385 ASP A O 1
ATOM 2898 N N . PHE A 1 410 ? 25.796 19.509 -7.015 1.00 27.85 386 PHE A N 1
ATOM 2899 C CA . PHE A 1 410 ? 24.787 20.552 -6.919 1.00 27.22 386 PHE A CA 1
ATOM 2900 C C . PHE A 1 410 ? 25.345 21.921 -7.312 1.00 27.57 386 PHE A C 1
ATOM 2901 O O . PHE A 1 410 ? 24.747 22.642 -8.166 1.00 26.62 386 PHE A O 1
ATOM 2909 N N . LEU A 1 411 ? 26.490 22.273 -6.719 1.00 26.97 387 LEU A N 1
ATOM 2910 C CA . LEU A 1 411 ? 27.124 23.568 -6.957 1.00 27.89 387 LEU A CA 1
ATOM 2911 C C . LEU A 1 411 ? 27.533 23.735 -8.398 1.00 29.14 387 LEU A C 1
ATOM 2912 O O . LEU A 1 411 ? 27.334 24.810 -8.986 1.00 28.70 387 LEU A O 1
ATOM 2917 N N . LEU A 1 412 ? 28.142 22.685 -8.963 1.00 30.05 388 LEU A N 1
ATOM 2918 C CA . LEU A 1 412 ? 28.575 22.733 -10.367 1.00 31.95 388 LEU A CA 1
ATOM 2919 C C . LEU A 1 412 ? 27.409 22.805 -11.337 1.00 32.14 388 LEU A C 1
ATOM 2920 O O . LEU A 1 412 ? 27.390 23.648 -12.225 1.00 31.81 388 LEU A O 1
ATOM 2925 N N . LEU A 1 413 ? 26.427 21.936 -11.139 1.00 33.45 389 LEU A N 1
ATOM 2926 C CA . LEU A 1 413 ? 25.295 21.854 -12.051 1.00 34.82 389 LEU A CA 1
ATOM 2927 C C . LEU A 1 413 ? 24.346 23.040 -11.919 1.00 35.16 389 LEU A C 1
ATOM 2928 O O . LEU A 1 413 ? 23.990 23.643 -12.920 1.00 35.17 389 LEU A O 1
ATOM 2933 N N . ARG A 1 414 ? 23.971 23.394 -10.692 1.00 36.01 390 ARG A N 1
ATOM 2934 C CA . ARG A 1 414 ? 23.002 24.469 -10.445 1.00 36.79 390 ARG A CA 1
ATOM 2935 C C . ARG A 1 414 ? 23.579 25.873 -10.360 1.00 37.22 390 ARG A C 1
ATOM 2936 O O . ARG A 1 414 ? 22.851 26.851 -10.526 1.00 35.95 390 ARG A O 1
ATOM 2952 N N . ALA A 1 416 ? 27.163 26.732 -11.304 1.00 38.32 392 ALA A N 1
ATOM 2953 C CA . ALA A 1 416 ? 28.437 26.858 -12.022 1.00 37.75 392 ALA A CA 1
ATOM 2954 C C . ALA A 1 416 ? 29.568 27.279 -11.092 1.00 37.09 392 ALA A C 1
ATOM 2955 O O . ALA A 1 416 ? 30.391 28.129 -11.410 1.00 36.99 392 ALA A O 1
ATOM 2957 N N . THR A 1 417 ? 29.620 26.634 -9.935 1.00 36.71 393 THR A N 1
ATOM 2958 C CA . THR A 1 417 ? 30.614 26.983 -8.938 1.00 36.49 393 THR A CA 1
ATOM 2959 C C . THR A 1 417 ? 31.220 25.721 -8.359 1.00 36.25 393 THR A C 1
ATOM 2960 O O . THR A 1 417 ? 30.560 24.671 -8.323 1.00 35.51 393 THR A O 1
ATOM 2964 N N . ASN A 1 418 ? 32.491 25.823 -7.963 1.00 35.69 394 ASN A N 1
ATOM 2965 C CA . ASN A 1 418 ? 33.241 24.735 -7.324 1.00 35.14 394 ASN A CA 1
ATOM 2966 C C . ASN A 1 418 ? 33.308 24.957 -5.797 1.00 33.74 394 ASN A C 1
ATOM 2967 O O . ASN A 1 418 ? 33.035 26.078 -5.300 1.00 33.52 394 ASN A O 1
ATOM 2972 N N . LEU A 1 419 ? 33.660 23.896 -5.048 1.00 30.93 395 LEU A N 1
ATOM 2973 C CA . LEU A 1 419 ? 34.139 24.046 -3.676 1.00 28.44 395 LEU A CA 1
ATOM 2974 C C . LEU A 1 419 ? 35.503 24.682 -3.831 1.00 27.74 395 LEU A C 1
ATOM 2975 O O . LEU A 1 419 ? 36.213 24.421 -4.825 1.00 27.34 395 LEU A O 1
ATOM 2980 N N . GLN A 1 420 ? 35.893 25.486 -2.854 1.00 26.16 396 GLN A N 1
ATOM 2981 C CA . GLN A 1 420 ? 37.193 26.157 -2.917 1.00 26.51 396 GLN A CA 1
ATOM 2982 C C . GLN A 1 420 ? 38.264 25.205 -2.455 1.00 25.77 396 GLN A C 1
ATOM 2983 O O . GLN A 1 420 ? 38.061 24.526 -1.476 1.00 24.73 396 GLN A O 1
ATOM 2989 N N . SER A 1 421 ? 39.410 25.162 -3.111 1.00 25.92 397 SER A N 1
ATOM 2990 C CA . SER A 1 421 ? 40.509 24.341 -2.594 1.00 26.45 397 SER A CA 1
ATOM 2991 C C . SER A 1 421 ? 41.629 25.159 -1.943 1.00 26.30 397 SER A C 1
ATOM 2992 O O . SER A 1 421 ? 41.817 26.339 -2.236 1.00 26.33 397 SER A O 1
ATOM 2995 N N . LEU A 1 422 ? 42.365 24.519 -1.044 1.00 26.16 398 LEU A N 1
ATOM 2996 C CA . LEU A 1 422 ? 43.209 25.217 -0.077 1.00 27.26 398 LEU A CA 1
ATOM 2997 C C . LEU A 1 422 ? 44.417 24.348 -0.059 1.00 26.17 398 LEU A C 1
ATOM 2998 O O . LEU A 1 422 ? 44.295 23.122 -0.114 1.00 27.27 398 LEU A O 1
ATOM 3003 N N . THR A 1 423 ? 45.569 24.958 0.051 1.00 24.13 399 THR A N 1
ATOM 3004 C CA . THR A 1 423 ? 46.764 24.207 0.445 1.00 23.08 399 THR A CA 1
ATOM 3005 C C . THR A 1 423 ? 47.170 24.732 1.820 1.00 23.58 399 THR A C 1
ATOM 3006 O O . THR A 1 423 ? 47.157 25.940 2.038 1.00 22.12 399 THR A O 1
ATOM 3010 N N . GLY A 1 424 ? 47.451 23.824 2.757 1.00 22.51 400 GLY A N 1
ATOM 3011 C CA . GLY A 1 424 ? 47.805 24.197 4.116 1.00 23.41 400 GLY A CA 1
ATOM 3012 C C . GLY A 1 424 ? 49.133 24.886 4.148 1.00 24.91 400 GLY A C 1
ATOM 3013 O O . GLY A 1 424 ? 49.998 24.601 3.308 1.00 22.63 400 GLY A O 1
ATOM 3014 N N . LYS A 1 425 ? 49.305 25.780 5.118 1.00 26.35 401 LYS A N 1
ATOM 3015 C CA . LYS A 1 425 ? 50.549 26.536 5.240 1.00 29.17 401 LYS A CA 1
ATOM 3016 C C . LYS A 1 425 ? 51.269 26.291 6.582 1.00 29.73 401 LYS A C 1
ATOM 3017 O O . LYS A 1 425 ? 52.393 26.683 6.738 1.00 28.26 401 LYS A O 1
ATOM 3023 N N . ARG A 1 426 ? 50.592 25.696 7.567 1.00 31.20 402 ARG A N 1
ATOM 3024 C CA . ARG A 1 426 ? 51.200 25.562 8.909 1.00 33.11 402 ARG A CA 1
ATOM 3025 C C . ARG A 1 426 ? 52.158 24.392 9.061 1.00 34.41 402 ARG A C 1
ATOM 3026 O O . ARG A 1 426 ? 51.752 23.234 8.944 1.00 33.71 402 ARG A O 1
ATOM 3034 N N . GLU A 1 427 ? 53.421 24.697 9.358 1.00 36.87 403 GLU A N 1
ATOM 3035 C CA . GLU A 1 427 ? 54.426 23.671 9.683 1.00 39.99 403 GLU A CA 1
ATOM 3036 C C . GLU A 1 427 ? 54.247 23.098 11.094 1.00 41.49 403 GLU A C 1
ATOM 3037 O O . GLU A 1 427 ? 53.579 23.699 11.941 1.00 41.61 403 GLU A O 1
ATOM 3043 N N . HIS A 1 428 ? 54.849 21.933 11.336 1.00 43.76 404 HIS A N 1
ATOM 3044 C CA . HIS A 1 428 ? 54.688 21.208 12.612 1.00 45.45 404 HIS A CA 1
ATOM 3045 C C . HIS A 1 428 ? 55.878 21.495 13.513 1.00 45.71 404 HIS A C 1
ATOM 3046 O O . HIS A 1 428 ? 56.989 21.673 13.013 1.00 46.09 404 HIS A O 1
#

Solvent-accessible surface area: 18743 Å² total

Foldseek 3Di:
DPCFVLSLLQAQWAFQFKKFKAKAKEQKAWDDDQADDDPPDDFDFPTKIKMKIKMWMGHPLFTFKIWIKMKIWTHRDQAAIEIEIEGEFIWGLLPDPDDGDSLSSVLSVVVSVVLAQPQLNFAWYHYPDDDDDDDDCVPDDPPGDTGGGHYFLWHKYKYKYKQWWDCGDQAAQSVLPVSGDTDAQVVSCSVVVSVVVCCVVWFDLVKEAEKEFFQDDCVVVVVVVVPPNPHYDYDEPQDDPVDQQCRRGPGQDPPPLVVVCVVCVVVVCRVPDGVNNVSNCSCVPPVCVVVGTMMIMMIHTTPDRRDDNHDCLNYPYDPDPVLSVVLSCLRRVFHSSDSVSRNRSSVVNQCCQVVCPDGGGMHTHRDHD

GO terms:
  GO:0005634 nucleus (C, IDA)
  GO:0010484 histone H3 acetyltransferase activity (F, IDA)
  GO:0043007 maintenance of rDNA (P, IGI)
  GO:0010484 histone H3 acetyltransferase activity (F, IGI)
  GO:0005634 nucleus (C, HDA)
  GO:0010468 regulation of gene expression (P, IMP)
  GO:0010526 transposable element silencing (P, IMP)
  GO:0010484 histone H3 acetyltransferase activity (F, IMP)
  GO:1990414 replication-born double-strand break repair via sister chromatid exchange (P, IMP)
  GO:2001032 regulation of double-strand break repair via nonhomologous end joining (P, IMP)
  GO:0033554 cellular response to stress (P, IMP)
  GO:0006357 regulation of transcription by RNA polymerase II (P, IMP)
  GO:0005515 protein binding (F, IPI)
  GO:0000785 chromatin (C, IDA)
  GO:0032931 histone H3K56 acetyltransferase activity (F, IDA)
  GO:0036408 histone H3K14 acetyltransferase activity (F, IDA)
  GO:0043992 histone H3K9 acetyltransferase activity (F, IDA)
  GO:0043994 histone H3K23 acetyltransferase activity (F, IDA)
  GO:0044017 histone H3K27 acetyltransferase activity (F, IDA)
  GO:0070775 H3 histone acetyltransferase complex (C, IDA)

Sequence (369 aa):
MAASLNDFLSSVLPVSEQFEYLSLQSIPLETHAVVTPNKDDKRVPKSTIKTQHFFSLFHQGKVFFSLEVYVYVTLWDEADAERLIFVSKADTNGYCNTRVSVRDITKIILEFILSIDPNYYLQKVKPAIRSYKKISPELISAASLYLSFTCPREILTKICLFTRPASQYLFPDSSKNSKKHILNGEELKWWGFILDRLLIECFQNDTQAKLRIPGEDPARVRSYLRGKYPLWQVGDIFTSKENSLAVYNIPLFPDDPARFIHQLAEEDRLLKVSLSSFWIELQERQEFKLSVTSSVGISGYSLATPSLFPSSADVIVPKSRKQFRAIKKYITGEEYDTEEGAIEAFTNIRDFLLLRATNLQSLTGKREH